Protein AF-A0A812MZS1-F1 (afdb_monomer_lite)

Sequence (280 aa):
VPPCTEVPEVSVDVILVFSKTFEASPHAQTAANAIVTQFENGTFTWAQCFRSLTVQEANLTAVEDVYDSRGYSIRKAWVTGPNKVFRSVLRAAVDKSFGEYSHFFYMELDSVPIRADWLQQYVAEALYYPTAAMRGSRYRGDTWDGFLKDLPTELLVHINGNAIYNVEHPWTVQLLTYLEDPSFEVDSVAFDIRIANLSFEEFGSALDSPYKADSLLIGNYAQMPLWVEGFDSAEYIRHGAKGNIFENIDDSQVTLGVTWSEIGPVSVSVCEGFLPGRRQ

Structure (mmCIF, N/CA/C/O backbone):
data_AF-A0A812MZS1-F1
#
_entry.id   AF-A0A812MZS1-F1
#
loop_
_atom_site.group_PDB
_atom_site.id
_atom_site.type_symbol
_atom_site.label_atom_id
_atom_site.label_alt_id
_atom_site.label_comp_id
_atom_site.label_asym_id
_atom_site.label_entity_id
_atom_site.label_seq_id
_atom_site.pdbx_PDB_ins_code
_atom_site.Cartn_x
_atom_site.Cartn_y
_atom_site.Cartn_z
_atom_site.occupancy
_atom_site.B_iso_or_equiv
_atom_site.auth_seq_id
_atom_site.auth_comp_id
_atom_site.auth_asym_id
_atom_site.auth_atom_id
_atom_site.pdbx_PDB_model_num
ATOM 1 N N . VAL A 1 1 ? -19.033 -6.073 2.468 1.00 84.94 1 VAL A N 1
ATOM 2 C CA . VAL A 1 1 ? -18.457 -7.390 2.837 1.00 84.94 1 VAL A CA 1
ATOM 3 C C . VAL A 1 1 ? -17.614 -7.194 4.093 1.00 84.94 1 VAL A C 1
ATOM 5 O O . VAL A 1 1 ? -16.795 -6.281 4.068 1.00 84.94 1 VAL A O 1
ATOM 8 N N . PRO A 1 2 ? -17.854 -7.922 5.200 1.00 89.00 2 PRO A N 1
ATOM 9 C CA . PRO A 1 2 ? -17.201 -7.625 6.478 1.00 89.00 2 PRO A CA 1
ATOM 10 C C . PRO A 1 2 ? -15.712 -8.026 6.476 1.00 89.00 2 PRO A C 1
ATOM 12 O O . PRO A 1 2 ? -15.392 -9.083 5.932 1.00 89.00 2 PRO A O 1
ATOM 15 N N . PRO A 1 3 ? -14.805 -7.243 7.098 1.00 91.44 3 PRO A N 1
ATOM 16 C CA . PRO A 1 3 ? -13.398 -7.628 7.256 1.00 91.44 3 PRO A CA 1
ATOM 17 C C . PRO A 1 3 ? -13.178 -8.908 8.032 1.00 91.44 3 PRO A C 1
ATOM 19 O O . PRO A 1 3 ? -12.259 -9.656 7.720 1.00 91.44 3 PRO A O 1
ATOM 22 N N . CYS A 1 4 ? -14.038 -9.144 9.014 1.00 91.50 4 CYS A N 1
ATOM 23 C CA . CYS A 1 4 ? -13.980 -10.280 9.901 1.00 91.50 4 CYS A CA 1
ATOM 24 C C . CYS A 1 4 ? -15.399 -10.674 10.335 1.00 91.50 4 CYS A C 1
ATOM 26 O O . CYS A 1 4 ? -16.261 -9.810 10.527 1.00 91.50 4 CYS A O 1
ATOM 28 N N . THR A 1 5 ? -15.648 -11.968 10.509 1.00 92.75 5 THR A N 1
ATOM 29 C CA . THR A 1 5 ? -16.794 -12.495 11.260 1.00 92.75 5 THR A CA 1
ATOM 30 C C . THR A 1 5 ? -16.435 -12.742 12.721 1.00 92.75 5 THR A C 1
ATOM 32 O O . THR A 1 5 ? -17.305 -12.674 13.585 1.00 92.75 5 THR A O 1
ATOM 35 N N . GLU A 1 6 ? -15.154 -12.988 12.995 1.00 88.56 6 GLU A N 1
ATOM 36 C CA . GLU A 1 6 ? -14.570 -13.118 14.331 1.00 88.56 6 GLU A CA 1
ATOM 37 C C . GLU A 1 6 ? -13.370 -12.176 14.446 1.00 88.56 6 GLU A C 1
ATOM 39 O O . GLU A 1 6 ? -12.614 -12.026 13.491 1.00 88.56 6 GLU A O 1
ATOM 44 N N . VAL A 1 7 ? -13.183 -11.517 15.591 1.00 85.50 7 VAL A N 1
ATOM 45 C CA . VAL A 1 7 ? -12.034 -10.618 15.782 1.00 85.50 7 VAL A CA 1
ATOM 46 C C . VAL A 1 7 ? -10.740 -11.442 15.684 1.00 85.50 7 VAL A C 1
ATOM 48 O O . VAL A 1 7 ? -10.644 -12.461 16.372 1.00 85.50 7 VAL A O 1
ATOM 51 N N . PRO A 1 8 ? -9.759 -11.054 14.843 1.00 80.38 8 PRO A N 1
ATOM 52 C CA . PRO A 1 8 ? -8.504 -11.793 14.742 1.00 80.38 8 PRO A CA 1
ATOM 53 C C . PRO A 1 8 ? -7.775 -11.856 16.092 1.00 80.38 8 PRO A C 1
ATOM 55 O O . PRO A 1 8 ? -7.815 -10.905 16.870 1.00 80.38 8 PRO A O 1
ATOM 58 N N . GLU A 1 9 ? -7.060 -12.955 16.358 1.00 83.44 9 GLU A N 1
ATOM 59 C CA . GLU A 1 9 ? -6.224 -13.078 17.569 1.00 83.44 9 GLU A CA 1
ATOM 60 C C . GLU A 1 9 ? -5.095 -12.038 17.603 1.00 83.44 9 GLU A C 1
ATOM 62 O O . GLU A 1 9 ? -4.629 -11.637 18.670 1.00 83.44 9 GLU A O 1
ATOM 67 N N . VAL A 1 10 ? -4.662 -11.596 16.421 1.00 86.69 10 VAL A N 1
ATOM 68 C CA . VAL A 1 10 ? -3.671 -10.538 16.252 1.00 86.69 10 VAL A CA 1
ATOM 69 C C . VAL A 1 10 ? -4.372 -9.191 16.164 1.00 86.69 10 VAL A C 1
ATOM 71 O O . VAL A 1 10 ? -5.313 -9.015 15.395 1.00 86.69 10 VAL A O 1
ATOM 74 N N . SER A 1 11 ? -3.879 -8.219 16.929 1.00 88.75 11 SER A N 1
ATOM 75 C CA . SER A 1 11 ? -4.388 -6.855 16.870 1.00 88.75 11 SER A CA 1
ATOM 76 C C . SER A 1 11 ? -4.060 -6.217 15.525 1.00 88.75 11 SER A C 1
ATOM 78 O O . SER A 1 11 ? -2.893 -6.182 15.124 1.00 88.75 11 SER A O 1
ATOM 80 N N . VAL A 1 12 ? -5.086 -5.665 14.877 1.00 91.75 12 VAL A N 1
ATOM 81 C CA . VAL A 1 12 ? -4.951 -4.993 13.588 1.00 91.75 12 VAL A CA 1
ATOM 82 C C . VAL A 1 12 ? -5.488 -3.569 13.646 1.00 91.75 12 VAL A C 1
ATOM 84 O O . VAL A 1 12 ? -6.609 -3.352 14.097 1.00 91.75 12 VAL A O 1
ATOM 87 N N . ASP A 1 13 ? -4.698 -2.605 13.180 1.00 93.75 13 ASP A N 1
ATOM 88 C CA . ASP A 1 13 ? -5.096 -1.197 13.075 1.00 93.75 13 ASP A CA 1
ATOM 89 C C . ASP A 1 13 ? -5.344 -0.785 11.625 1.00 93.75 13 ASP A C 1
ATOM 91 O O . ASP A 1 13 ? -4.762 -1.352 10.696 1.00 93.75 13 ASP A O 1
ATOM 95 N N . VAL A 1 14 ? -6.171 0.246 11.444 1.00 91.56 14 VAL A N 1
ATOM 96 C CA . VAL A 1 14 ? -6.356 0.942 10.167 1.00 91.56 14 VAL A CA 1
ATOM 97 C C . VAL A 1 14 ? -5.701 2.311 10.243 1.00 91.56 14 VAL A C 1
ATOM 99 O O . VAL A 1 14 ? -5.962 3.092 11.155 1.00 91.56 14 VAL A O 1
ATOM 102 N N . ILE A 1 15 ? -4.889 2.637 9.247 1.00 92.25 15 ILE A N 1
ATOM 103 C CA . ILE A 1 15 ? -4.336 3.975 9.070 1.00 92.25 15 ILE A CA 1
ATOM 104 C C . ILE A 1 15 ? -4.803 4.505 7.725 1.00 92.25 15 ILE A C 1
ATOM 106 O O . ILE A 1 15 ? -4.505 3.927 6.681 1.00 92.25 15 ILE A O 1
ATOM 110 N N . LEU A 1 16 ? -5.540 5.608 7.751 1.00 91.19 16 LEU A N 1
ATOM 111 C CA . LEU A 1 16 ? -5.900 6.348 6.551 1.00 91.19 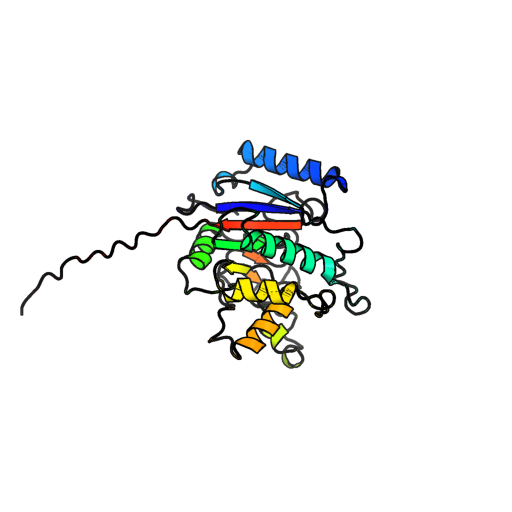16 LEU A CA 1
ATOM 112 C C . LEU A 1 16 ? -4.807 7.367 6.263 1.00 91.19 16 LEU A C 1
ATOM 114 O O . LEU A 1 16 ? -4.390 8.095 7.159 1.00 91.19 16 LEU A O 1
ATOM 118 N N . VAL A 1 17 ? -4.348 7.439 5.020 1.00 91.44 17 VAL A N 1
ATOM 119 C CA . VAL A 1 17 ? -3.297 8.387 4.633 1.00 91.44 17 VAL A CA 1
ATOM 120 C C . VAL A 1 17 ? -3.881 9.410 3.677 1.00 91.44 17 VAL A C 1
ATOM 122 O O . VAL A 1 17 ? -4.539 9.047 2.702 1.00 91.44 17 VAL A O 1
ATOM 125 N N . PHE A 1 18 ? -3.646 10.688 3.957 1.00 91.56 18 PHE A N 1
ATOM 126 C CA . PHE A 1 18 ? -3.967 11.802 3.074 1.00 91.56 18 PHE A CA 1
ATOM 127 C C . PHE A 1 18 ? -2.685 12.334 2.429 1.00 91.56 18 PHE A C 1
ATOM 129 O O . PHE A 1 18 ? -1.685 12.541 3.115 1.00 91.56 18 PHE A O 1
ATOM 136 N N . SER A 1 19 ? -2.685 12.541 1.109 1.00 90.62 19 SER A N 1
ATOM 137 C CA . SER A 1 19 ? -1.477 12.935 0.372 1.00 90.62 19 SER A CA 1
ATOM 138 C C . SER A 1 19 ? -0.914 14.288 0.821 1.00 90.62 19 SER A C 1
ATOM 140 O O . SER A 1 19 ? 0.301 14.455 0.886 1.00 90.62 19 SER A O 1
ATOM 142 N N . LYS A 1 20 ? -1.776 15.249 1.168 1.00 90.62 20 LYS A N 1
ATOM 143 C CA . LYS A 1 20 ? -1.398 16.616 1.573 1.00 90.62 20 LYS A CA 1
ATOM 144 C C . LYS A 1 20 ? -1.510 16.800 3.087 1.00 90.62 20 LYS A C 1
ATOM 146 O O . LYS A 1 20 ? -1.728 15.848 3.828 1.00 90.62 20 LYS A O 1
ATOM 151 N N . THR A 1 21 ? -1.391 18.045 3.540 1.00 91.06 21 THR A N 1
ATOM 152 C CA . THR A 1 21 ? -1.769 18.438 4.900 1.00 91.06 21 THR A CA 1
ATOM 153 C C . THR A 1 21 ? -3.248 18.810 4.977 1.00 91.06 21 THR A C 1
ATOM 155 O O . THR A 1 21 ? -3.824 19.382 4.046 1.00 91.06 21 THR A O 1
ATOM 158 N N . PHE A 1 22 ? -3.869 18.543 6.117 1.00 88.75 22 PHE A N 1
ATOM 159 C CA . PHE A 1 22 ? -5.212 18.978 6.470 1.00 88.75 22 PHE A CA 1
ATOM 160 C C . PHE A 1 22 ? -5.308 20.495 6.597 1.00 88.75 22 PHE A C 1
ATOM 162 O O . PHE A 1 22 ? -6.353 21.058 6.276 1.00 88.75 22 PHE A O 1
ATOM 169 N N . GLU A 1 23 ? -4.213 21.174 6.956 1.00 89.75 23 GLU A N 1
ATOM 170 C CA . GLU A 1 23 ? -4.136 22.639 6.889 1.00 89.75 23 GLU A CA 1
ATOM 171 C C . GLU A 1 23 ? -4.417 23.146 5.464 1.00 89.75 23 GLU A C 1
ATOM 173 O O . GLU A 1 23 ? -5.165 24.106 5.275 1.00 89.75 23 GLU A O 1
ATOM 178 N N . ALA A 1 24 ? -3.887 22.458 4.446 1.00 84.81 24 ALA A N 1
ATOM 179 C CA . ALA A 1 24 ? -4.125 22.790 3.045 1.00 84.81 24 ALA A CA 1
ATOM 180 C C . ALA A 1 24 ? -5.503 22.332 2.523 1.00 84.81 24 ALA A C 1
ATOM 182 O O . ALA A 1 24 ? -5.894 22.725 1.421 1.00 84.81 24 ALA A O 1
ATOM 183 N N . SER A 1 25 ? -6.247 21.513 3.278 1.00 86.62 25 SER A N 1
ATOM 184 C CA . SER A 1 25 ? -7.567 21.009 2.886 1.00 86.62 25 SER A CA 1
ATOM 185 C C . SER A 1 25 ? -8.508 20.823 4.089 1.00 86.62 25 SER A C 1
ATOM 187 O O . SER A 1 25 ? -8.700 19.702 4.574 1.00 86.62 25 SER A O 1
ATOM 189 N N . PRO A 1 26 ? -9.196 21.896 4.532 1.00 89.31 26 PRO A N 1
ATOM 190 C CA . PRO A 1 26 ? -10.189 21.808 5.607 1.00 89.31 26 PRO A CA 1
ATOM 191 C C . PRO A 1 26 ? -11.338 20.831 5.304 1.00 89.31 26 PRO A C 1
ATOM 193 O O . PRO A 1 26 ? -11.938 20.255 6.214 1.00 89.31 26 PRO A O 1
ATOM 196 N N . HIS A 1 27 ? -11.650 20.628 4.017 1.00 88.12 27 HIS A N 1
ATOM 197 C CA . HIS A 1 27 ? -12.650 19.652 3.586 1.00 88.12 27 HIS A CA 1
ATOM 198 C C . HIS A 1 27 ? -12.206 18.216 3.892 1.00 88.12 27 HIS A C 1
ATOM 200 O O . HIS A 1 27 ? -12.960 17.477 4.525 1.00 88.12 27 HIS A O 1
ATOM 206 N N . ALA A 1 28 ? -10.972 17.850 3.522 1.00 85.38 28 ALA A N 1
ATOM 207 C CA . ALA A 1 28 ? -10.407 16.537 3.834 1.00 85.38 28 ALA A CA 1
ATOM 208 C C . ALA A 1 28 ? -10.291 16.329 5.350 1.00 85.38 28 ALA A C 1
ATOM 210 O O . ALA A 1 28 ? -10.642 15.266 5.851 1.00 85.38 28 ALA A O 1
ATOM 211 N N . GLN A 1 29 ? -9.914 17.372 6.100 1.00 89.50 29 GLN A N 1
ATOM 212 C CA . GLN A 1 29 ? -9.859 17.310 7.563 1.00 89.50 29 GLN A CA 1
ATOM 213 C C . GLN A 1 29 ? -11.224 16.995 8.182 1.00 89.50 29 GLN A C 1
ATOM 215 O O . GLN A 1 29 ? -11.341 16.168 9.083 1.00 89.50 29 GLN A O 1
ATOM 220 N N . THR A 1 30 ? -12.274 17.651 7.685 1.00 91.25 30 THR A N 1
ATOM 221 C CA . THR A 1 30 ? -13.645 17.425 8.155 1.00 91.25 30 THR A CA 1
ATOM 222 C C . THR A 1 30 ? -14.091 15.993 7.864 1.00 91.25 30 THR A C 1
ATOM 224 O O . THR A 1 30 ? -14.670 15.349 8.738 1.00 91.25 30 THR A O 1
ATOM 227 N N . ALA A 1 31 ? -13.794 15.480 6.666 1.00 87.75 31 ALA A N 1
ATOM 228 C CA . ALA A 1 31 ? -14.113 14.106 6.285 1.00 87.75 31 ALA A CA 1
ATOM 229 C C . ALA A 1 31 ? -13.360 13.085 7.157 1.00 87.75 31 ALA A C 1
ATOM 231 O O . ALA A 1 31 ? -13.989 12.210 7.750 1.00 87.75 31 ALA A O 1
ATOM 232 N N . ALA A 1 32 ? -12.043 13.251 7.319 1.00 88.62 32 ALA A N 1
ATOM 233 C CA . ALA A 1 32 ? -11.202 12.423 8.182 1.00 88.62 32 ALA A CA 1
ATOM 234 C C . ALA A 1 32 ? -11.735 12.361 9.623 1.00 88.62 32 ALA A C 1
ATOM 236 O O . ALA A 1 32 ? -11.959 11.275 10.160 1.00 88.62 32 ALA A O 1
ATOM 237 N N . ASN A 1 33 ? -12.037 13.517 10.222 1.00 91.69 33 ASN A N 1
ATOM 238 C CA . ASN A 1 33 ? -12.591 13.591 11.575 1.00 91.69 33 ASN A CA 1
ATOM 239 C C . ASN A 1 33 ? -13.946 12.880 11.690 1.00 91.69 33 ASN A C 1
ATOM 241 O O . ASN A 1 33 ? -14.219 12.223 12.697 1.00 91.69 33 ASN A O 1
ATOM 245 N N . ALA A 1 34 ? -14.798 12.989 10.667 1.00 90.75 34 ALA A N 1
ATOM 246 C CA . ALA A 1 34 ? -16.087 12.309 10.646 1.00 90.75 34 ALA A CA 1
ATOM 247 C C . ALA A 1 34 ? -15.932 10.782 10.590 1.00 90.75 34 ALA A C 1
ATOM 249 O O . ALA A 1 34 ? -16.726 10.075 11.210 1.00 90.75 34 ALA A O 1
ATOM 250 N N . ILE A 1 35 ? -14.927 10.267 9.879 1.00 88.69 35 ILE A N 1
ATOM 251 C CA . ILE A 1 35 ? -14.644 8.826 9.798 1.00 88.69 35 ILE A CA 1
ATOM 252 C C . ILE A 1 35 ? -14.134 8.307 11.140 1.00 88.69 35 ILE A C 1
ATOM 254 O O . ILE A 1 35 ? -14.673 7.326 11.647 1.00 88.69 35 ILE A O 1
ATOM 258 N N . VAL A 1 36 ? -13.164 8.999 11.746 1.00 91.75 36 VAL A N 1
ATOM 259 C CA . VAL A 1 36 ? -12.638 8.656 13.080 1.00 91.75 36 VAL A CA 1
ATOM 260 C C . VAL A 1 36 ? -13.767 8.645 14.111 1.00 91.75 36 VAL A C 1
ATOM 262 O O . VAL A 1 36 ? -13.962 7.653 14.804 1.00 91.75 36 VAL A O 1
ATOM 265 N N . THR A 1 37 ? -14.598 9.691 14.130 1.00 93.00 37 THR A N 1
ATOM 266 C CA . THR A 1 37 ? -15.744 9.787 15.051 1.00 93.00 37 THR A CA 1
ATOM 267 C C . THR A 1 37 ? -16.740 8.640 14.847 1.00 93.00 37 THR A C 1
ATOM 269 O O . THR A 1 37 ? -17.278 8.092 15.806 1.00 93.00 37 THR A O 1
ATOM 272 N N . GLN A 1 38 ? -17.025 8.261 13.598 1.00 90.19 38 GLN A N 1
ATOM 273 C CA . GLN A 1 38 ? -17.930 7.145 13.302 1.00 90.19 38 GLN A CA 1
ATOM 274 C C . GLN A 1 38 ? -17.333 5.787 13.686 1.00 90.19 38 GLN A C 1
ATOM 276 O O . GLN A 1 38 ? -18.076 4.911 14.131 1.00 90.19 38 GLN A O 1
ATOM 281 N N . PHE A 1 39 ? -16.017 5.619 13.546 1.00 91.38 39 PHE A N 1
ATOM 282 C CA . PHE A 1 39 ? -15.298 4.437 14.009 1.00 91.38 39 PHE A CA 1
ATOM 283 C C . PHE A 1 39 ? -15.373 4.309 15.536 1.00 91.38 39 PHE A C 1
ATOM 285 O O . PHE A 1 39 ? -15.822 3.282 16.038 1.00 91.38 39 PHE A O 1
ATOM 292 N N . GLU A 1 40 ? -15.035 5.373 16.270 1.00 92.56 40 GLU A N 1
ATOM 293 C CA . GLU A 1 40 ? -15.055 5.405 17.741 1.00 92.56 40 GLU A CA 1
ATOM 294 C C . GLU A 1 40 ? -16.458 5.178 18.321 1.00 92.56 40 GLU A C 1
ATOM 296 O O . GLU A 1 40 ? -16.617 4.510 19.342 1.00 92.56 40 GLU A O 1
ATOM 301 N N . ASN A 1 41 ? -17.492 5.688 17.647 1.00 92.12 41 ASN A N 1
ATOM 302 C CA . ASN A 1 41 ? -18.883 5.485 18.051 1.00 92.12 41 ASN A CA 1
ATOM 303 C C . ASN A 1 41 ? -19.430 4.088 17.703 1.00 92.12 41 ASN A C 1
ATOM 305 O O . ASN A 1 41 ? -20.574 3.786 18.048 1.00 92.12 41 ASN A O 1
ATOM 309 N N . GLY A 1 42 ? -18.664 3.248 16.997 1.00 87.12 42 GLY A N 1
ATOM 310 C CA . GLY A 1 42 ? -19.122 1.935 16.536 1.00 87.12 42 GLY A CA 1
ATOM 311 C C . GLY A 1 42 ? -20.230 2.010 15.481 1.00 87.12 42 GLY A C 1
ATOM 312 O O . GLY A 1 42 ? -20.999 1.063 15.325 1.00 87.12 42 GLY A O 1
ATOM 313 N N . THR A 1 43 ? -20.337 3.132 14.759 1.00 87.44 43 THR A N 1
ATOM 314 C CA . THR A 1 43 ? -21.332 3.318 13.690 1.00 87.44 43 THR A CA 1
ATOM 315 C C . THR A 1 43 ? -21.087 2.342 12.543 1.00 87.44 43 THR A C 1
ATOM 317 O O . THR A 1 43 ? -22.028 1.826 11.938 1.00 87.44 43 THR A O 1
ATOM 320 N N . PHE A 1 44 ? -19.815 2.067 12.247 1.00 84.06 44 PHE A N 1
ATOM 321 C CA . PHE A 1 44 ? -19.433 1.079 11.253 1.00 84.06 44 PHE A CA 1
ATOM 322 C C . PHE A 1 44 ? -19.463 -0.325 11.850 1.00 84.06 44 PHE A C 1
ATOM 324 O O . PHE A 1 44 ? -18.721 -0.633 12.779 1.00 84.06 44 PHE A O 1
ATOM 331 N N . THR A 1 45 ? -20.246 -1.221 11.252 1.00 82.56 45 THR A N 1
ATOM 332 C CA . THR A 1 45 ? -20.300 -2.634 11.669 1.00 82.56 45 THR A CA 1
ATOM 333 C C . THR A 1 45 ? -18.953 -3.345 11.537 1.00 82.56 45 THR A C 1
ATOM 335 O O . THR A 1 45 ? -18.703 -4.324 12.232 1.00 82.56 45 THR A O 1
ATOM 338 N N . TRP A 1 46 ? -18.068 -2.845 10.672 1.00 86.00 46 TRP A N 1
ATOM 339 C CA . TRP A 1 46 ? -16.714 -3.356 10.499 1.00 86.00 46 TRP A CA 1
ATOM 340 C C . TRP A 1 46 ? -15.711 -2.823 11.531 1.00 86.00 46 TRP A C 1
ATOM 342 O O . TRP A 1 46 ? -14.633 -3.400 11.649 1.00 86.00 46 TRP A O 1
ATOM 352 N N . ALA A 1 47 ? -16.034 -1.762 12.286 1.00 89.12 47 ALA A N 1
ATOM 353 C CA . ALA A 1 47 ? -15.091 -1.127 13.215 1.00 89.12 47 ALA A CA 1
ATOM 354 C C . ALA A 1 47 ? -14.578 -2.105 14.280 1.00 89.12 47 ALA A C 1
ATOM 356 O O . ALA A 1 47 ? -13.406 -2.070 14.631 1.00 89.12 47 ALA A O 1
ATOM 357 N N . GLN A 1 48 ? -15.426 -3.044 14.714 1.00 89.56 48 GLN A N 1
ATOM 358 C CA . GLN A 1 48 ? -15.072 -4.078 15.693 1.00 89.56 48 GLN A CA 1
ATOM 359 C C . GLN A 1 48 ? -13.929 -5.009 15.250 1.00 89.56 48 GLN A C 1
ATOM 361 O O . GLN A 1 48 ? -13.352 -5.695 16.087 1.00 89.56 48 GLN A O 1
ATOM 366 N N . CYS A 1 49 ? -13.623 -5.070 13.949 1.00 91.06 49 CYS A N 1
ATOM 367 C CA . CYS A 1 49 ? -12.543 -5.901 13.418 1.00 91.06 49 CYS A CA 1
ATOM 368 C C . CYS A 1 49 ? -11.155 -5.292 13.628 1.00 91.06 49 CYS A C 1
ATOM 370 O O . CYS A 1 49 ? -10.159 -5.984 13.434 1.00 91.06 49 CYS A O 1
ATOM 372 N N . PHE A 1 50 ? -11.087 -4.014 13.997 1.00 93.12 50 PHE A N 1
ATOM 373 C CA . PHE A 1 50 ? -9.845 -3.273 14.139 1.00 93.12 50 PHE A CA 1
ATOM 374 C C . PHE A 1 50 ? -9.714 -2.735 15.559 1.00 93.12 50 PHE A C 1
ATOM 376 O O . PHE A 1 50 ? -10.697 -2.341 16.184 1.00 93.12 50 PHE A O 1
ATOM 383 N N . ARG A 1 51 ? -8.485 -2.690 16.073 1.00 93.19 51 ARG A N 1
ATOM 384 C CA . ARG A 1 51 ? -8.188 -2.103 17.382 1.00 93.19 51 ARG A CA 1
ATOM 385 C C . ARG A 1 51 ? -8.347 -0.587 17.347 1.00 93.19 51 ARG A C 1
ATOM 387 O O . ARG A 1 51 ? -8.915 -0.013 18.273 1.00 93.19 51 ARG A O 1
ATOM 394 N N . SER A 1 52 ? -7.828 0.059 16.308 1.00 92.88 52 SER A N 1
ATOM 395 C CA . SER A 1 52 ? -7.900 1.509 16.153 1.00 92.88 52 SER A CA 1
ATOM 396 C C . SER A 1 52 ? -7.974 1.932 14.689 1.00 92.88 52 SER A C 1
ATOM 398 O O . SER A 1 52 ? -7.595 1.184 13.784 1.00 92.88 52 SER A O 1
ATOM 400 N N . LEU A 1 53 ? -8.464 3.154 14.477 1.00 92.62 53 LEU A N 1
ATOM 401 C CA . LEU A 1 53 ? -8.397 3.861 13.208 1.00 92.62 53 LEU A CA 1
ATOM 402 C C . LEU A 1 53 ? -7.715 5.204 13.442 1.00 92.62 53 LEU A C 1
ATOM 404 O O . LEU A 1 53 ? -8.187 6.010 14.242 1.00 92.62 53 LEU A O 1
ATOM 408 N N . THR A 1 54 ? -6.621 5.452 12.730 1.00 91.50 54 THR A N 1
ATOM 409 C CA . THR A 1 54 ? -5.919 6.739 12.762 1.00 91.50 54 THR A CA 1
ATOM 410 C C . THR A 1 54 ? -5.809 7.333 11.368 1.00 91.50 54 THR A C 1
ATOM 412 O O . THR A 1 54 ? -6.047 6.661 10.362 1.00 91.50 54 THR A O 1
ATOM 415 N N . VAL A 1 55 ? -5.478 8.621 11.310 1.00 91.56 55 VAL A N 1
ATOM 416 C CA . VAL A 1 55 ? -5.302 9.345 10.055 1.00 91.56 55 VAL A CA 1
ATOM 417 C C . VAL A 1 55 ? -3.946 10.033 10.064 1.00 91.56 55 VAL A C 1
ATOM 419 O O . VAL A 1 55 ? -3.574 10.651 11.059 1.00 91.56 55 VAL A O 1
ATOM 422 N N . GLN A 1 56 ? -3.216 9.905 8.962 1.00 91.81 56 GLN A N 1
ATOM 423 C CA . GLN A 1 56 ? -1.862 10.417 8.782 1.00 91.81 56 GLN A CA 1
ATOM 424 C C . GLN A 1 56 ? -1.774 11.265 7.512 1.00 91.81 56 GLN A C 1
ATOM 426 O O . GLN A 1 56 ? -2.519 11.063 6.552 1.00 91.81 56 GLN A O 1
ATOM 431 N N . GLU A 1 57 ? -0.836 12.204 7.496 1.00 91.75 57 GLU A N 1
ATOM 432 C CA . GLU A 1 57 ? -0.559 13.081 6.358 1.00 91.75 57 GLU A CA 1
ATOM 433 C C . GLU A 1 57 ? 0.778 12.691 5.722 1.00 91.75 57 GLU A C 1
ATOM 435 O O . GLU A 1 57 ? 1.779 12.540 6.419 1.00 91.75 57 GLU A O 1
ATOM 440 N N . ALA A 1 58 ? 0.824 12.577 4.396 1.00 90.75 58 ALA A N 1
ATOM 441 C CA . ALA A 1 58 ? 2.078 12.407 3.661 1.00 90.75 58 ALA A CA 1
ATOM 442 C C . ALA A 1 58 ? 2.768 13.754 3.354 1.00 90.75 58 ALA A C 1
ATOM 444 O O . ALA A 1 58 ? 3.925 13.769 2.938 1.00 90.75 58 ALA A O 1
ATOM 445 N N . ASN A 1 59 ? 2.082 14.882 3.597 1.00 92.62 59 ASN A N 1
ATOM 446 C CA . ASN A 1 59 ? 2.626 16.242 3.497 1.00 92.62 59 ASN A CA 1
ATOM 447 C C . ASN A 1 59 ? 3.246 16.574 2.119 1.00 92.62 59 ASN A C 1
ATOM 449 O O . ASN A 1 59 ? 4.280 17.235 2.023 1.00 92.62 59 ASN A O 1
ATOM 453 N N . LEU A 1 60 ? 2.620 16.118 1.031 1.00 90.62 60 LEU A N 1
ATOM 454 C CA . LEU A 1 60 ? 3.017 16.498 -0.324 1.00 90.62 60 LEU A CA 1
ATOM 455 C C . LEU A 1 60 ? 2.540 17.918 -0.639 1.00 90.62 60 LEU A C 1
ATOM 457 O O . LEU A 1 60 ? 1.395 18.303 -0.382 1.00 90.62 60 LEU A O 1
ATOM 461 N N . THR A 1 61 ? 3.405 18.691 -1.288 1.00 90.06 61 THR A N 1
ATOM 462 C CA . THR A 1 61 ? 3.023 19.963 -1.907 1.00 90.06 61 THR A CA 1
ATOM 463 C C . THR A 1 61 ? 2.186 19.735 -3.172 1.00 90.06 61 THR A C 1
ATOM 465 O O . THR A 1 61 ? 2.181 18.658 -3.764 1.00 90.06 61 THR A O 1
ATOM 468 N N . ALA A 1 62 ? 1.511 20.777 -3.668 1.00 86.50 62 ALA A N 1
ATOM 469 C CA . ALA A 1 62 ? 0.698 20.677 -4.886 1.00 86.50 62 ALA A CA 1
ATOM 470 C C . ALA A 1 62 ? 1.491 20.291 -6.152 1.00 86.50 62 ALA A C 1
ATOM 472 O O . ALA A 1 62 ? 0.904 19.787 -7.103 1.00 86.50 62 ALA A O 1
ATOM 473 N N . VAL A 1 63 ? 2.805 20.545 -6.183 1.00 86.12 63 VAL A N 1
ATOM 474 C CA . VAL A 1 63 ? 3.676 20.148 -7.305 1.00 86.12 63 VAL A CA 1
ATOM 475 C C . VAL A 1 63 ? 4.156 18.702 -7.190 1.00 86.12 63 VAL A C 1
ATOM 477 O O . VAL A 1 63 ? 4.596 18.124 -8.176 1.00 86.12 63 VAL A O 1
ATOM 480 N N . GLU A 1 64 ? 4.082 18.130 -5.991 1.00 88.31 64 GLU A N 1
ATOM 481 C CA . GLU A 1 64 ? 4.458 16.749 -5.703 1.00 88.31 64 GLU A CA 1
ATOM 482 C C . GLU A 1 64 ? 3.263 15.809 -5.806 1.00 88.31 64 GLU A C 1
ATOM 484 O O . GLU A 1 64 ? 3.414 14.680 -6.258 1.00 88.31 64 GLU A O 1
ATOM 489 N N . ASP A 1 65 ? 2.076 16.277 -5.423 1.00 88.44 65 ASP A N 1
ATOM 490 C CA . ASP A 1 65 ? 0.831 15.517 -5.495 1.00 88.44 65 ASP A CA 1
ATOM 491 C C . ASP A 1 65 ? 0.261 15.495 -6.923 1.00 88.44 65 ASP A C 1
ATOM 493 O O . ASP A 1 65 ? -0.782 16.076 -7.229 1.00 88.44 65 ASP A O 1
ATOM 497 N N . VAL A 1 66 ? 1.015 14.869 -7.829 1.00 86.50 66 VAL A N 1
ATOM 498 C CA . VAL A 1 66 ? 0.684 14.733 -9.249 1.00 86.50 66 VAL A CA 1
ATOM 499 C C . VAL A 1 66 ? 0.430 13.268 -9.578 1.00 86.50 66 VAL A C 1
ATOM 501 O O . VAL A 1 66 ? 1.316 12.425 -9.437 1.00 86.50 66 VAL A O 1
ATOM 504 N N . TYR A 1 67 ? -0.769 12.993 -10.090 1.00 84.00 67 TYR A N 1
ATOM 505 C CA . TYR A 1 67 ? -1.111 11.736 -10.743 1.00 84.00 67 TYR A CA 1
ATOM 506 C C . TYR A 1 67 ? -1.855 12.014 -12.055 1.00 84.00 67 TYR A C 1
ATOM 508 O O . TYR A 1 67 ? -2.899 12.666 -12.058 1.00 84.00 67 TYR A O 1
ATOM 516 N N . ASP A 1 68 ? -1.311 11.551 -13.182 1.00 82.31 68 ASP A N 1
ATOM 517 C CA . ASP A 1 68 ? -1.902 11.734 -14.516 1.00 82.31 68 ASP A CA 1
ATOM 518 C C . ASP A 1 68 ? -1.928 10.415 -15.298 1.00 82.31 68 ASP A C 1
ATOM 520 O O . ASP A 1 68 ? -1.151 10.190 -16.227 1.00 82.31 68 ASP A O 1
ATOM 524 N N . SER A 1 69 ? -2.870 9.541 -14.939 1.00 72.94 69 SER A N 1
ATOM 525 C CA . SER A 1 69 ? -3.050 8.218 -15.556 1.00 72.94 69 SER A CA 1
ATOM 526 C C . SER A 1 69 ? -3.343 8.240 -17.063 1.00 72.94 69 SER A C 1
ATOM 528 O O . SER A 1 69 ? -3.229 7.212 -17.725 1.00 72.94 69 SER A O 1
ATOM 530 N N . ARG A 1 70 ? -3.709 9.396 -17.639 1.00 70.88 70 ARG A N 1
ATOM 531 C CA . ARG A 1 70 ? -4.020 9.550 -19.074 1.00 70.88 70 ARG A CA 1
ATOM 532 C C . ARG A 1 70 ? -2.930 10.273 -19.859 1.00 70.88 70 ARG A C 1
ATOM 534 O O . ARG A 1 70 ? -2.946 10.241 -21.086 1.00 70.88 70 ARG A O 1
ATOM 541 N N . GLY A 1 71 ? -2.008 10.936 -19.170 1.00 63.16 71 GLY A N 1
ATOM 542 C CA . GLY A 1 71 ? -0.957 11.754 -19.763 1.00 63.16 71 GLY A CA 1
ATOM 543 C C . GLY A 1 71 ? 0.434 11.135 -19.715 1.00 63.16 71 GLY A C 1
ATOM 544 O O . GLY A 1 71 ? 1.387 11.840 -20.043 1.00 63.16 71 GLY A O 1
ATOM 545 N N . TYR A 1 72 ? 0.577 9.856 -19.348 1.00 65.19 72 TYR A N 1
ATOM 546 C CA . TYR A 1 72 ? 1.878 9.180 -19.203 1.00 65.19 72 TYR A CA 1
ATOM 547 C C . TYR A 1 72 ? 2.764 9.262 -20.462 1.00 65.19 72 TYR A C 1
ATOM 549 O O . TYR A 1 72 ? 3.988 9.304 -20.366 1.00 65.19 72 TYR A O 1
ATOM 557 N N . SER A 1 73 ? 2.167 9.352 -21.658 1.00 65.62 73 SER A N 1
ATOM 558 C CA . SER A 1 73 ? 2.898 9.503 -22.924 1.00 65.62 73 SER A CA 1
ATOM 559 C C . SER A 1 73 ? 3.456 10.915 -23.164 1.00 65.62 73 SER A C 1
ATOM 561 O O . SER A 1 73 ? 4.217 11.118 -24.107 1.00 65.62 73 SER A O 1
ATOM 563 N N . ILE A 1 74 ? 3.056 11.903 -22.357 1.00 69.62 74 ILE A N 1
ATOM 564 C CA . ILE A 1 74 ? 3.395 13.327 -22.518 1.00 69.62 74 ILE A CA 1
ATOM 565 C C . ILE A 1 74 ? 4.137 13.853 -21.284 1.00 69.62 74 ILE A C 1
ATOM 567 O O . ILE A 1 74 ? 5.123 14.580 -21.411 1.00 69.62 74 ILE A O 1
ATOM 571 N N . ARG A 1 75 ? 3.679 13.493 -20.081 1.00 72.50 75 ARG A N 1
ATOM 572 C CA . ARG A 1 75 ? 4.280 13.897 -18.811 1.00 72.50 75 ARG A CA 1
ATOM 573 C C . ARG A 1 75 ? 5.048 12.732 -18.217 1.00 72.50 75 ARG A C 1
ATOM 575 O O . ARG A 1 75 ? 4.455 11.772 -17.746 1.00 72.50 75 ARG A O 1
ATOM 582 N N . LYS A 1 76 ? 6.377 12.861 -18.182 1.00 77.25 76 LYS A N 1
ATOM 583 C CA . LYS A 1 76 ? 7.227 11.888 -17.492 1.00 77.25 76 LYS A CA 1
ATOM 584 C C . LYS A 1 76 ? 6.868 11.789 -16.012 1.00 77.25 76 LYS A C 1
ATOM 586 O O . LYS A 1 76 ? 6.827 10.685 -15.524 1.00 77.25 76 LYS A O 1
ATOM 591 N N . ALA A 1 77 ? 6.531 12.893 -15.343 1.00 81.69 77 ALA A N 1
ATOM 592 C CA . ALA A 1 77 ? 6.217 12.930 -13.911 1.00 81.69 77 ALA A CA 1
ATOM 593 C C . ALA A 1 77 ? 4.766 12.549 -13.551 1.00 81.69 77 ALA A C 1
ATOM 595 O O . ALA A 1 77 ? 4.124 13.196 -12.727 1.00 81.69 77 ALA A O 1
ATOM 596 N N . TRP A 1 78 ? 4.192 11.559 -14.235 1.00 84.69 78 TRP A N 1
ATOM 597 C CA . TRP A 1 78 ? 2.768 11.231 -14.110 1.00 84.69 78 TRP A CA 1
ATOM 598 C C . TRP A 1 78 ? 2.419 10.425 -12.845 1.00 84.69 78 TRP A C 1
ATOM 600 O O . TRP A 1 78 ? 1.234 10.300 -12.547 1.00 84.69 78 TRP A O 1
ATOM 610 N N . VAL A 1 79 ? 3.412 9.903 -12.109 1.00 88.06 79 VAL A N 1
ATOM 611 C CA . VAL A 1 79 ? 3.246 9.074 -10.888 1.00 88.06 79 VAL A CA 1
ATOM 612 C C . VAL A 1 79 ? 3.936 9.640 -9.646 1.00 88.06 79 VAL A C 1
ATOM 614 O O . VAL A 1 79 ? 4.057 8.945 -8.636 1.00 88.06 79 VAL A O 1
ATOM 617 N N . THR A 1 80 ? 4.376 10.899 -9.673 1.00 89.31 80 THR A N 1
ATOM 618 C CA . THR A 1 80 ? 5.118 11.504 -8.553 1.00 89.31 80 THR A CA 1
ATOM 619 C C . THR A 1 80 ? 4.352 11.444 -7.231 1.00 89.31 80 THR A C 1
ATOM 621 O O . THR A 1 80 ? 4.945 11.099 -6.208 1.00 89.31 80 THR A O 1
ATOM 624 N N . GLY A 1 81 ? 3.047 11.731 -7.249 1.00 90.44 81 GLY A N 1
ATOM 625 C CA . GLY A 1 81 ? 2.193 11.729 -6.060 1.00 90.44 81 GLY A CA 1
ATOM 626 C C . GLY A 1 81 ? 2.129 10.352 -5.398 1.00 90.44 81 GLY A C 1
ATOM 627 O O . GLY A 1 81 ? 2.638 10.205 -4.285 1.00 90.44 81 GLY A O 1
ATOM 628 N N . PRO A 1 82 ? 1.603 9.319 -6.086 1.00 89.81 82 PRO A N 1
ATOM 629 C CA . PRO A 1 82 ? 1.553 7.954 -5.559 1.00 89.81 82 PRO A CA 1
ATOM 630 C C . PRO A 1 82 ? 2.912 7.440 -5.070 1.00 89.81 82 PRO A C 1
ATOM 632 O O . PRO A 1 82 ? 3.008 6.896 -3.972 1.00 89.81 82 PRO A O 1
ATOM 635 N N . ASN A 1 83 ? 3.992 7.695 -5.818 1.00 91.69 83 ASN A N 1
ATOM 636 C CA . ASN A 1 83 ? 5.340 7.288 -5.415 1.00 91.69 83 ASN A CA 1
ATOM 637 C C . ASN A 1 83 ? 5.810 7.986 -4.128 1.00 91.69 83 ASN A C 1
ATOM 639 O O . ASN A 1 83 ? 6.528 7.397 -3.317 1.00 91.69 83 ASN A O 1
ATOM 643 N N . LYS A 1 84 ? 5.454 9.258 -3.926 1.00 91.56 84 LYS A N 1
ATOM 644 C CA . LYS A 1 84 ? 5.783 9.999 -2.700 1.00 91.56 84 LYS A CA 1
ATOM 645 C C . LYS A 1 84 ? 4.939 9.556 -1.511 1.00 91.56 84 LYS A C 1
ATOM 647 O O . LYS A 1 84 ? 5.505 9.381 -0.435 1.00 91.56 84 LYS A O 1
ATOM 652 N N . VAL A 1 85 ? 3.646 9.300 -1.709 1.00 92.12 85 VAL A N 1
ATOM 653 C CA . VAL A 1 85 ? 2.771 8.746 -0.664 1.00 92.12 85 VAL A CA 1
ATOM 654 C C . VAL A 1 85 ? 3.279 7.378 -0.218 1.00 92.12 85 VAL A C 1
ATOM 656 O O . VAL A 1 85 ? 3.526 7.193 0.972 1.00 92.12 85 VAL A O 1
ATOM 659 N N . PHE A 1 86 ? 3.540 6.460 -1.154 1.00 93.88 86 PHE A N 1
ATOM 660 C CA . PHE A 1 86 ? 4.071 5.135 -0.832 1.00 93.88 86 PHE A CA 1
ATOM 661 C C . PHE A 1 86 ? 5.369 5.216 -0.024 1.00 93.88 86 PHE A C 1
ATOM 663 O O . PHE A 1 86 ? 5.489 4.576 1.017 1.00 93.88 86 PHE A O 1
ATOM 670 N N . ARG A 1 87 ? 6.328 6.049 -0.449 1.00 92.94 87 ARG A N 1
ATOM 671 C CA . ARG A 1 87 ? 7.584 6.237 0.294 1.00 92.94 87 ARG A CA 1
ATOM 672 C C . ARG A 1 87 ? 7.365 6.810 1.686 1.00 92.94 87 ARG A C 1
ATOM 674 O O . ARG A 1 87 ? 8.039 6.373 2.610 1.00 92.94 87 ARG A O 1
ATOM 681 N N . SER A 1 88 ? 6.442 7.759 1.847 1.00 92.94 88 SER A N 1
ATOM 682 C CA . SER A 1 88 ? 6.103 8.294 3.170 1.00 92.94 88 SER A CA 1
ATOM 683 C C . SER A 1 88 ? 5.556 7.199 4.080 1.00 92.94 88 SER A C 1
ATOM 685 O O . SER A 1 88 ? 5.970 7.113 5.232 1.00 92.94 88 SER A O 1
ATOM 687 N N . VAL A 1 89 ? 4.674 6.340 3.560 1.00 94.06 89 VAL A N 1
ATOM 688 C CA . VAL A 1 89 ? 4.109 5.216 4.316 1.00 94.06 89 VAL A CA 1
ATOM 689 C C . VAL A 1 89 ? 5.190 4.198 4.658 1.00 94.06 89 VAL A C 1
ATOM 691 O O . VAL A 1 89 ? 5.327 3.833 5.819 1.00 94.06 89 VAL A O 1
ATOM 694 N N . LEU A 1 90 ? 5.997 3.777 3.680 1.00 95.00 90 LEU A N 1
ATOM 695 C CA . LEU A 1 90 ? 7.061 2.798 3.891 1.00 95.00 90 LEU A CA 1
ATOM 696 C C . LEU A 1 90 ? 8.112 3.307 4.884 1.00 95.00 90 LEU A C 1
ATOM 698 O O . LEU A 1 90 ? 8.521 2.556 5.765 1.00 95.00 90 LEU A O 1
ATOM 702 N N . ARG A 1 91 ? 8.521 4.578 4.781 1.00 95.06 91 ARG A N 1
ATOM 703 C CA . ARG A 1 91 ? 9.419 5.208 5.756 1.00 95.06 91 ARG A CA 1
ATOM 704 C C . ARG A 1 91 ? 8.815 5.163 7.150 1.00 95.06 91 ARG A C 1
ATOM 706 O O . ARG A 1 91 ? 9.478 4.675 8.057 1.00 95.06 91 ARG A O 1
ATOM 713 N N . ALA A 1 92 ? 7.565 5.606 7.284 1.00 93.69 92 ALA A N 1
ATOM 714 C CA . ALA A 1 92 ? 6.877 5.656 8.567 1.00 93.69 92 ALA A CA 1
ATOM 715 C C . ALA A 1 92 ? 6.694 4.270 9.214 1.00 93.69 92 ALA A C 1
ATOM 717 O O . ALA A 1 92 ? 6.652 4.115 10.435 1.00 93.69 92 ALA A O 1
ATOM 718 N N . ALA A 1 93 ? 6.586 3.247 8.369 1.00 92.31 93 ALA A N 1
ATOM 719 C CA . ALA A 1 93 ? 6.520 1.855 8.768 1.00 92.31 93 ALA A CA 1
ATOM 720 C C . ALA A 1 93 ? 7.875 1.346 9.290 1.00 92.31 93 ALA A C 1
ATOM 722 O O . ALA A 1 93 ? 7.951 0.742 10.355 1.00 92.31 93 ALA A O 1
ATOM 723 N N . VAL A 1 94 ? 8.951 1.610 8.541 1.00 93.81 94 VAL A N 1
ATOM 724 C CA . VAL A 1 94 ? 10.314 1.154 8.859 1.00 93.81 94 VAL A CA 1
ATOM 725 C C . VAL A 1 94 ? 10.892 1.891 10.071 1.00 93.81 94 VAL A C 1
ATOM 727 O O . VAL A 1 94 ? 11.569 1.278 10.895 1.00 93.81 94 VAL A O 1
ATOM 730 N N . ASP A 1 95 ? 10.624 3.191 10.211 1.00 94.44 95 ASP A N 1
ATOM 731 C CA . ASP A 1 95 ? 11.081 4.004 11.346 1.00 94.44 95 ASP A CA 1
ATOM 732 C C . ASP A 1 95 ? 10.170 3.915 12.583 1.00 94.44 95 ASP A C 1
ATOM 734 O O . ASP A 1 95 ? 10.491 4.491 13.626 1.00 94.44 95 ASP A O 1
ATOM 738 N N . LYS A 1 96 ? 9.068 3.157 12.477 1.00 92.19 96 LYS A N 1
ATOM 739 C CA . LYS A 1 96 ? 8.053 2.946 13.516 1.00 92.19 96 LYS A CA 1
ATOM 740 C C . LYS A 1 96 ? 7.322 4.218 13.961 1.00 92.19 96 LYS A C 1
ATOM 742 O O . LYS A 1 96 ? 6.738 4.239 15.045 1.00 92.19 96 LYS A O 1
ATOM 747 N N . SER A 1 97 ? 7.311 5.280 13.157 1.00 90.44 97 SER A N 1
ATOM 748 C CA . SER A 1 97 ? 6.602 6.524 13.492 1.00 90.44 97 SER A CA 1
ATOM 749 C C . SER A 1 97 ? 5.081 6.372 13.509 1.00 90.44 97 SER A C 1
ATOM 751 O O . SER A 1 97 ? 4.407 7.125 14.212 1.00 90.44 97 SER A O 1
ATOM 753 N N . PHE A 1 98 ? 4.531 5.384 12.798 1.00 83.25 98 PHE A N 1
ATOM 754 C CA . PHE A 1 98 ? 3.105 5.043 12.868 1.00 83.25 98 PHE A CA 1
ATOM 755 C C . PHE A 1 98 ? 2.765 4.018 13.957 1.00 83.25 98 PHE A C 1
ATOM 757 O O . PHE A 1 98 ? 1.592 3.867 14.289 1.00 83.25 98 PHE A O 1
ATOM 764 N N . GLY A 1 99 ? 3.763 3.347 14.536 1.00 86.69 99 GLY A N 1
ATOM 765 C CA . GLY A 1 99 ? 3.592 2.288 15.530 1.00 86.69 99 GLY A CA 1
ATOM 766 C C . GLY A 1 99 ? 4.596 1.148 15.345 1.00 86.69 99 GLY A C 1
ATOM 767 O O . GLY A 1 99 ? 5.317 1.085 14.348 1.00 86.69 99 GLY A O 1
ATOM 768 N N . GLU A 1 100 ? 4.651 0.230 16.312 1.00 90.25 100 GLU A N 1
ATOM 769 C CA . GLU A 1 100 ? 5.540 -0.939 16.268 1.00 90.25 100 GLU A CA 1
ATOM 770 C C . GLU A 1 100 ? 4.911 -2.103 15.493 1.00 90.25 100 GLU A C 1
ATOM 772 O O . GLU A 1 100 ? 4.576 -3.150 16.047 1.00 90.25 100 GLU A O 1
ATOM 777 N N . TYR A 1 101 ? 4.744 -1.916 14.188 1.00 89.75 101 TYR A N 1
ATOM 778 C CA . TYR A 1 101 ? 4.181 -2.939 13.315 1.00 89.75 101 TYR A CA 1
ATOM 779 C C . TYR A 1 101 ? 5.263 -3.733 12.591 1.00 89.75 101 TYR A C 1
ATOM 781 O O . TYR A 1 101 ? 6.305 -3.202 12.217 1.00 89.75 101 TYR A O 1
ATOM 789 N N . SER A 1 102 ? 4.976 -5.009 12.345 1.00 92.00 102 SER A N 1
ATOM 790 C CA . SER A 1 102 ? 5.853 -5.899 11.568 1.00 92.00 102 SER A CA 1
ATOM 791 C C . SER A 1 102 ? 5.468 -5.955 10.091 1.00 92.00 102 SER A C 1
ATOM 793 O O . SER A 1 102 ? 6.315 -6.145 9.218 1.00 92.00 102 SER A O 1
ATOM 795 N N . HIS A 1 103 ? 4.173 -5.786 9.813 1.00 94.56 103 HIS A N 1
ATOM 796 C CA . HIS A 1 103 ? 3.596 -5.884 8.484 1.00 94.56 103 HIS A CA 1
ATOM 797 C C . HIS A 1 103 ? 2.543 -4.807 8.273 1.00 94.56 103 HIS A C 1
ATOM 799 O O . HIS A 1 103 ? 1.835 -4.420 9.212 1.00 94.56 103 HIS A O 1
ATOM 805 N N . PHE A 1 104 ? 2.412 -4.388 7.019 1.00 94.81 104 PHE A N 1
ATOM 806 C CA . PHE A 1 104 ? 1.272 -3.611 6.564 1.00 94.81 104 PHE A CA 1
ATOM 807 C C . PHE A 1 104 ? 0.769 -4.085 5.211 1.00 94.81 104 PHE A C 1
ATOM 809 O O . PHE A 1 104 ? 1.552 -4.469 4.346 1.00 94.81 104 PHE A O 1
ATOM 816 N N . PHE A 1 105 ? -0.541 -4.023 5.014 1.00 95.75 105 PHE A N 1
ATOM 817 C CA . PHE A 1 105 ? -1.173 -4.130 3.709 1.00 95.75 105 PHE A CA 1
ATOM 818 C C . PHE A 1 105 ? -1.448 -2.726 3.175 1.00 95.75 105 PHE A C 1
ATOM 820 O O . PHE A 1 105 ? -2.257 -1.991 3.747 1.00 95.75 105 PHE A O 1
ATOM 827 N N . TYR A 1 106 ? -0.751 -2.351 2.103 1.00 94.81 106 TYR A N 1
ATOM 828 C CA . TYR A 1 106 ? -1.014 -1.117 1.365 1.00 94.81 106 TYR A CA 1
ATOM 829 C C . TYR A 1 106 ? -2.278 -1.329 0.532 1.00 94.81 106 TYR A C 1
ATOM 831 O O . TYR A 1 106 ? -2.306 -2.261 -0.264 1.00 94.81 106 TYR A O 1
ATOM 839 N N . MET A 1 107 ? -3.317 -0.515 0.722 1.00 90.69 107 MET A N 1
ATOM 840 C CA . MET A 1 107 ? -4.601 -0.692 0.040 1.00 90.69 107 MET A CA 1
ATOM 841 C C . MET A 1 107 ? -5.104 0.627 -0.558 1.00 90.69 107 MET A C 1
ATOM 843 O O . MET A 1 107 ? -5.613 1.513 0.133 1.00 90.69 107 MET A O 1
ATOM 847 N N . GLU A 1 108 ? -4.968 0.737 -1.873 1.00 86.94 108 GLU A N 1
ATOM 848 C CA . GLU A 1 108 ? -5.547 1.772 -2.726 1.00 86.94 108 GLU A CA 1
ATOM 849 C C . GLU A 1 108 ? -7.074 1.768 -2.622 1.00 86.94 108 GLU A C 1
ATOM 851 O O . GLU A 1 108 ? -7.706 0.743 -2.351 1.00 86.94 108 GLU A O 1
ATOM 856 N N . LEU A 1 109 ? -7.688 2.938 -2.804 1.00 81.12 109 LEU A N 1
ATOM 857 C CA . LEU A 1 109 ? -9.133 3.089 -2.633 1.00 81.12 109 LEU A CA 1
ATOM 858 C C . LEU A 1 109 ? -9.949 2.360 -3.703 1.00 81.12 109 LEU A C 1
ATOM 860 O O . LEU A 1 109 ? -11.109 2.050 -3.475 1.00 81.12 109 LEU A O 1
ATOM 864 N N . ASP A 1 110 ? -9.371 2.005 -4.840 1.00 80.75 110 ASP A N 1
ATOM 865 C CA . ASP A 1 110 ? -10.030 1.164 -5.838 1.00 80.75 110 ASP A CA 1
ATOM 866 C C . ASP A 1 110 ? -9.921 -0.344 -5.528 1.00 80.75 110 ASP A C 1
ATOM 868 O O . ASP A 1 110 ? -10.220 -1.187 -6.383 1.00 80.75 110 ASP A O 1
ATOM 872 N N . SER A 1 111 ? -9.552 -0.703 -4.293 1.00 85.88 111 SER A N 1
ATOM 873 C CA . SER A 1 111 ? -9.624 -2.063 -3.760 1.00 85.88 111 SER A CA 1
ATOM 874 C C . SER A 1 111 ? -10.931 -2.315 -3.002 1.00 85.88 111 SER A C 1
ATOM 876 O O . SER A 1 111 ? -11.261 -1.646 -2.020 1.00 85.88 111 SER A O 1
ATOM 878 N N . VAL A 1 112 ? -11.680 -3.336 -3.432 1.00 85.50 112 VAL A N 1
ATOM 879 C CA . VAL A 1 112 ? -12.970 -3.719 -2.834 1.00 85.50 112 VAL A CA 1
ATOM 880 C C . VAL A 1 112 ? -12.924 -5.149 -2.309 1.00 85.50 112 VAL A C 1
ATOM 882 O O . VAL A 1 112 ? -12.638 -6.069 -3.080 1.00 85.50 112 VAL A O 1
ATOM 885 N N . PRO A 1 113 ? -13.282 -5.379 -1.035 1.00 88.69 113 PRO A N 1
ATOM 886 C CA . PRO A 1 113 ? -13.483 -6.725 -0.524 1.00 88.69 113 PRO A CA 1
ATOM 887 C C . PRO A 1 113 ? -14.657 -7.420 -1.213 1.00 88.69 113 PRO A C 1
ATOM 889 O O . PRO A 1 113 ? -15.780 -6.910 -1.235 1.00 88.69 113 PRO A O 1
ATOM 892 N N . ILE A 1 114 ? -14.407 -8.620 -1.724 1.00 88.88 114 ILE A N 1
ATOM 893 C CA . ILE A 1 114 ? -15.406 -9.492 -2.350 1.00 88.88 114 ILE A CA 1
ATOM 894 C C . ILE A 1 114 ? -15.712 -10.733 -1.500 1.00 88.88 114 ILE A C 1
ATOM 896 O O . ILE A 1 114 ? -16.676 -11.443 -1.789 1.00 88.88 114 ILE A O 1
ATOM 900 N N . ARG A 1 115 ? -14.945 -10.971 -0.422 1.00 89.94 115 ARG A N 1
ATOM 901 C CA . ARG A 1 115 ? -15.181 -12.037 0.568 1.00 89.94 115 ARG A CA 1
ATOM 902 C C . ARG A 1 115 ? -15.049 -11.563 1.999 1.00 89.94 115 ARG A C 1
ATOM 904 O O . ARG A 1 115 ? -14.241 -10.685 2.302 1.00 89.94 115 ARG A O 1
ATOM 911 N N . ALA A 1 116 ? -15.888 -12.146 2.853 1.00 91.81 116 ALA A N 1
ATOM 912 C CA . ALA A 1 116 ? -15.747 -11.988 4.289 1.00 91.81 116 ALA A CA 1
ATOM 913 C C . ALA A 1 116 ? -14.398 -12.561 4.738 1.00 91.81 116 ALA A C 1
ATOM 915 O O . ALA A 1 116 ? -13.800 -13.359 4.017 1.00 91.81 116 ALA A O 1
ATOM 916 N N . ASP A 1 117 ? -13.943 -12.152 5.917 1.00 93.62 117 ASP A N 1
ATOM 917 C CA . ASP A 1 117 ? -12.731 -12.679 6.553 1.00 93.62 117 ASP A CA 1
ATOM 918 C C . ASP A 1 117 ? -11.433 -12.399 5.785 1.00 93.62 117 ASP A C 1
ATOM 920 O O . ASP A 1 117 ? -10.436 -13.117 5.896 1.00 93.62 117 ASP A O 1
ATOM 924 N N . TRP A 1 118 ? -11.418 -11.319 4.998 1.00 93.69 118 TRP A N 1
ATOM 925 C CA . TRP A 1 118 ? -10.200 -10.876 4.322 1.00 93.69 118 TRP A CA 1
ATOM 926 C C . TRP A 1 118 ? -9.119 -10.454 5.320 1.00 93.69 118 TRP A C 1
ATOM 928 O O . TRP A 1 118 ? -7.933 -10.562 5.017 1.00 93.69 118 TRP A O 1
ATOM 938 N N . LEU A 1 119 ? -9.504 -10.037 6.530 1.00 93.75 119 LEU A N 1
ATOM 939 C CA . LEU A 1 119 ? -8.554 -9.680 7.574 1.00 93.75 119 LEU A CA 1
ATOM 940 C C . LEU A 1 119 ? -7.818 -10.910 8.122 1.00 93.75 119 LEU A C 1
ATOM 942 O O . LEU A 1 119 ? -6.616 -10.852 8.367 1.00 93.75 119 LEU A O 1
ATOM 946 N N . GLN A 1 120 ? -8.509 -12.045 8.248 1.00 93.00 120 GLN A N 1
ATOM 947 C CA . GLN A 1 120 ? -7.903 -13.332 8.597 1.00 93.00 120 GLN A CA 1
ATOM 948 C C . GLN A 1 120 ? -6.920 -13.773 7.517 1.00 93.00 120 GLN A C 1
ATOM 950 O O . GLN A 1 120 ? -5.821 -14.218 7.841 1.00 93.00 120 GLN A O 1
ATOM 955 N N . GLN A 1 121 ? -7.289 -13.614 6.243 1.00 94.88 121 GLN A N 1
ATOM 956 C CA . GLN A 1 121 ? -6.391 -13.932 5.135 1.00 94.88 121 GLN A CA 1
ATOM 957 C C . GLN A 1 121 ? -5.149 -13.028 5.138 1.00 94.88 121 GLN A C 1
ATOM 959 O O . GLN A 1 121 ? -4.041 -13.524 4.943 1.00 94.88 121 GLN A O 1
ATOM 964 N N . TYR A 1 122 ? -5.310 -11.731 5.426 1.00 94.88 122 TYR A N 1
ATOM 965 C CA . TYR A 1 122 ? -4.189 -10.808 5.617 1.00 94.88 122 TYR A CA 1
ATOM 966 C C . TYR A 1 122 ? -3.246 -11.283 6.727 1.00 94.88 122 TYR A C 1
ATOM 968 O O . TYR A 1 122 ? -2.052 -11.448 6.483 1.00 94.88 122 TYR A O 1
ATOM 976 N N . VAL A 1 123 ? -3.779 -11.565 7.920 1.00 93.38 123 VAL A N 1
ATOM 977 C CA . VAL A 1 123 ? -2.985 -12.057 9.057 1.00 93.38 123 VAL A CA 1
ATOM 978 C C . VAL A 1 123 ? -2.282 -13.369 8.703 1.00 93.38 123 VAL A C 1
ATOM 980 O O . VAL A 1 123 ? -1.110 -13.549 9.033 1.00 93.38 123 VAL A O 1
ATOM 983 N N . ALA A 1 124 ? -2.958 -14.271 7.987 1.00 93.50 124 ALA A N 1
ATOM 984 C CA . ALA A 1 124 ? -2.378 -15.545 7.593 1.00 93.50 124 ALA A CA 1
ATOM 985 C C . ALA A 1 124 ? -1.198 -15.394 6.628 1.00 93.50 124 ALA A C 1
ATOM 987 O O . ALA A 1 124 ? -0.156 -16.023 6.826 1.00 93.50 124 ALA A O 1
ATOM 988 N N . GLU A 1 125 ? -1.335 -14.541 5.617 1.00 95.06 125 GLU A N 1
ATOM 989 C CA . GLU A 1 125 ? -0.268 -14.269 4.656 1.00 95.06 125 GLU A CA 1
ATOM 990 C C . GLU A 1 125 ? 0.895 -13.474 5.245 1.00 95.06 125 GLU A C 1
ATOM 992 O O . GLU A 1 125 ? 2.040 -13.695 4.848 1.00 95.06 125 GLU A O 1
ATOM 997 N N . ALA A 1 126 ? 0.610 -12.574 6.187 1.00 93.31 126 ALA A N 1
ATOM 998 C CA . ALA A 1 126 ? 1.625 -11.798 6.880 1.00 93.31 126 ALA A CA 1
ATOM 999 C C . ALA A 1 126 ? 2.446 -12.665 7.849 1.00 93.31 126 ALA A C 1
ATOM 1001 O O . ALA A 1 126 ? 3.668 -12.556 7.881 1.00 93.31 126 ALA A O 1
ATOM 1002 N N . LEU A 1 127 ? 1.798 -13.539 8.631 1.00 90.25 127 LEU A N 1
ATOM 1003 C CA . LEU A 1 127 ? 2.445 -14.172 9.789 1.00 90.25 127 LEU A CA 1
ATOM 1004 C C . LEU A 1 127 ? 2.706 -15.675 9.657 1.00 90.25 127 LEU A C 1
ATOM 1006 O O . LEU A 1 127 ? 3.631 -16.179 10.294 1.00 90.25 127 LEU A O 1
ATOM 1010 N N . TYR A 1 128 ? 1.909 -16.409 8.877 1.00 86.69 128 TYR A N 1
ATOM 1011 C CA . TYR A 1 128 ? 1.984 -17.879 8.837 1.00 86.69 128 TYR A CA 1
ATOM 1012 C C . TYR A 1 128 ? 2.531 -18.436 7.525 1.00 86.69 128 TYR A C 1
ATOM 1014 O O . TYR A 1 128 ? 2.999 -19.575 7.485 1.00 86.69 128 TYR A O 1
ATOM 1022 N N . TYR A 1 129 ? 2.476 -17.664 6.442 1.00 87.06 129 TYR A N 1
ATOM 1023 C CA . TYR A 1 129 ? 3.045 -18.080 5.163 1.00 87.06 129 TYR A CA 1
ATOM 1024 C C . TYR A 1 129 ? 4.579 -17.978 5.205 1.00 87.06 129 TYR A C 1
ATOM 1026 O O . TYR A 1 129 ? 5.126 -17.264 6.049 1.00 87.06 129 TYR A O 1
ATOM 1034 N N . PRO A 1 130 ? 5.310 -18.670 4.304 1.00 83.12 130 PRO A N 1
ATOM 1035 C CA . PRO A 1 130 ? 6.757 -18.519 4.211 1.00 83.12 130 PRO A CA 1
ATOM 1036 C C . PRO A 1 130 ? 7.152 -17.045 4.129 1.00 83.12 130 PRO A C 1
ATOM 1038 O O . PRO A 1 130 ? 6.560 -16.288 3.352 1.00 83.12 130 PRO A O 1
ATOM 1041 N N . THR A 1 131 ? 8.142 -16.650 4.930 1.00 86.56 131 THR A N 1
ATOM 1042 C CA . THR A 1 131 ? 8.531 -15.247 5.076 1.00 86.56 131 THR A CA 1
ATOM 1043 C C . THR A 1 131 ? 8.859 -14.636 3.718 1.00 86.56 131 THR A C 1
ATOM 1045 O O . THR A 1 131 ? 9.700 -15.140 2.972 1.00 86.56 131 THR A O 1
ATOM 1048 N N . ALA A 1 132 ? 8.177 -13.539 3.409 1.00 94.31 132 ALA A N 1
ATOM 1049 C CA . ALA A 1 132 ? 8.391 -12.726 2.226 1.00 94.31 132 ALA A CA 1
ATOM 1050 C C . ALA A 1 132 ? 8.651 -11.285 2.673 1.00 94.31 132 ALA A C 1
ATOM 1052 O O . ALA A 1 132 ? 8.109 -10.840 3.682 1.00 94.31 132 ALA A O 1
ATOM 1053 N N . ALA A 1 133 ? 9.466 -10.558 1.914 1.00 96.44 133 ALA A N 1
ATOM 1054 C CA . ALA A 1 133 ? 9.606 -9.115 2.073 1.00 96.44 133 ALA A CA 1
ATOM 1055 C C . ALA A 1 133 ? 8.314 -8.427 1.634 1.00 96.44 133 ALA A C 1
ATOM 1057 O O . ALA A 1 133 ? 7.811 -7.536 2.313 1.00 96.44 133 ALA A O 1
ATOM 1058 N N . MET A 1 134 ? 7.770 -8.884 0.504 1.00 96.31 134 MET A N 1
ATOM 1059 C CA . MET A 1 134 ? 6.507 -8.418 -0.047 1.00 96.31 134 MET A CA 1
ATOM 1060 C C . MET A 1 134 ? 5.709 -9.588 -0.599 1.00 96.31 134 MET A C 1
ATOM 1062 O O . MET A 1 134 ? 6.279 -10.499 -1.208 1.00 96.31 134 MET A O 1
ATOM 1066 N N . ARG A 1 135 ? 4.390 -9.534 -0.436 1.00 96.44 135 ARG A N 1
ATOM 1067 C CA . ARG A 1 135 ? 3.463 -10.525 -0.980 1.00 96.44 135 ARG A CA 1
ATOM 1068 C C . ARG A 1 135 ? 2.252 -9.832 -1.588 1.00 96.44 135 ARG A C 1
ATOM 1070 O O . ARG A 1 135 ? 1.553 -9.095 -0.904 1.00 96.44 135 ARG A O 1
ATOM 1077 N N . GLY A 1 136 ? 2.009 -10.061 -2.871 1.00 95.44 136 GLY A N 1
ATOM 1078 C CA . GLY A 1 136 ? 0.901 -9.447 -3.604 1.00 95.44 136 GLY A CA 1
ATOM 1079 C C . GLY A 1 136 ? 0.477 -10.286 -4.802 1.00 95.44 136 GLY A C 1
ATOM 1080 O O . GLY A 1 136 ? 0.774 -11.480 -4.872 1.00 95.44 136 GLY A O 1
ATOM 1081 N N . SER A 1 137 ? -0.207 -9.661 -5.759 1.00 93.62 137 SER A N 1
ATOM 1082 C CA . SER A 1 137 ? -0.641 -10.320 -6.995 1.00 93.62 137 SER A CA 1
ATOM 1083 C C . SER A 1 137 ? -0.147 -9.594 -8.237 1.00 93.62 137 SER A C 1
ATOM 1085 O O . SER A 1 137 ? -0.231 -8.367 -8.338 1.00 93.62 137 SER A O 1
ATOM 1087 N N . ARG A 1 138 ? 0.287 -10.381 -9.229 1.00 90.81 138 ARG A N 1
ATOM 1088 C CA . ARG A 1 138 ? 0.488 -9.902 -10.606 1.00 90.81 138 ARG A CA 1
ATOM 1089 C C . ARG A 1 138 ? -0.836 -9.566 -11.258 1.00 90.81 138 ARG A C 1
ATOM 1091 O O . ARG A 1 138 ? -1.880 -10.008 -10.780 1.00 90.81 138 ARG A O 1
ATOM 1098 N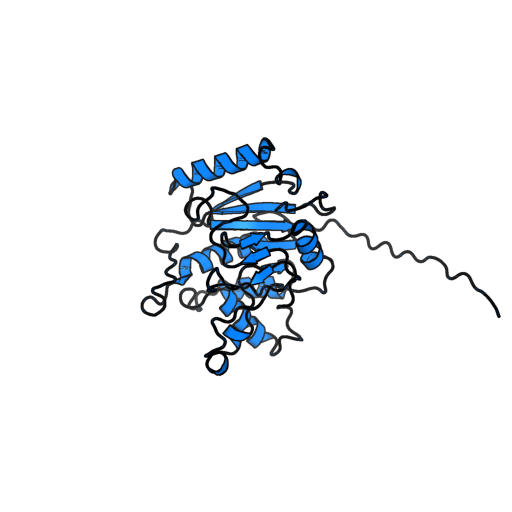 N . TYR A 1 139 ? -0.765 -8.833 -12.361 1.00 86.75 139 TYR A N 1
ATOM 1099 C CA . TYR A 1 139 ? -1.909 -8.621 -13.234 1.00 86.75 139 TYR A CA 1
ATOM 1100 C C . TYR A 1 139 ? -2.524 -9.964 -13.666 1.00 86.75 139 TYR A C 1
ATOM 1102 O O . TYR A 1 139 ? -1.815 -10.835 -14.170 1.00 86.75 139 TYR A O 1
ATOM 1110 N N . ARG A 1 140 ? -3.828 -10.134 -13.421 1.00 84.25 140 ARG A N 1
ATOM 1111 C CA . ARG A 1 140 ? -4.615 -11.335 -13.762 1.00 84.25 140 ARG A CA 1
ATOM 1112 C C . ARG A 1 140 ? -5.676 -11.072 -14.834 1.00 84.25 140 ARG A C 1
ATOM 1114 O O . ARG A 1 140 ? -6.463 -11.963 -15.134 1.00 84.25 140 ARG A O 1
ATOM 1121 N N . GLY A 1 141 ? -5.738 -9.852 -15.363 1.00 77.69 141 GLY A N 1
ATOM 1122 C CA . GLY A 1 141 ? -6.692 -9.508 -16.409 1.00 77.69 141 GLY A CA 1
ATOM 1123 C C . GLY A 1 141 ? -6.240 -9.913 -17.807 1.00 77.69 141 GLY A C 1
ATOM 1124 O O . GLY A 1 141 ? -5.114 -10.357 -18.009 1.00 77.69 141 GLY A O 1
ATOM 1125 N N . ASP A 1 142 ? -7.133 -9.717 -18.773 1.00 77.75 142 ASP A N 1
ATOM 1126 C CA . ASP A 1 142 ? -6.959 -10.102 -20.178 1.00 77.75 142 ASP A CA 1
ATOM 1127 C C . ASP A 1 142 ? -6.618 -8.916 -21.100 1.00 77.75 142 ASP A C 1
ATOM 1129 O O . ASP A 1 142 ? -6.273 -9.107 -22.267 1.00 77.75 142 ASP A O 1
ATOM 1133 N N . THR A 1 143 ? -6.652 -7.674 -20.595 1.00 75.19 143 THR A N 1
ATOM 1134 C CA . THR A 1 143 ? -6.409 -6.460 -21.397 1.00 75.19 143 THR A CA 1
ATOM 1135 C C . THR A 1 143 ? -5.036 -6.488 -22.075 1.00 75.19 143 THR A C 1
ATOM 1137 O O . THR A 1 143 ? -4.849 -5.872 -23.125 1.00 75.19 143 THR A O 1
ATOM 1140 N N . TRP A 1 144 ? -4.063 -7.185 -21.484 1.00 77.81 144 TRP A N 1
ATOM 1141 C CA . TRP A 1 144 ? -2.692 -7.246 -21.990 1.00 77.81 144 TRP A CA 1
ATOM 1142 C C . TRP A 1 144 ? -2.439 -8.423 -22.938 1.00 77.81 144 TRP A C 1
ATOM 1144 O O . TRP A 1 144 ? -1.425 -8.406 -23.637 1.00 77.81 144 TRP A O 1
ATOM 1154 N N . ASP A 1 145 ? -3.358 -9.391 -23.044 1.00 82.19 145 ASP A N 1
ATOM 1155 C CA . ASP A 1 145 ? -3.170 -10.657 -23.776 1.00 82.19 145 ASP A CA 1
ATOM 1156 C C . ASP A 1 145 ? -2.701 -10.455 -25.222 1.00 82.19 145 ASP A C 1
ATOM 1158 O O . ASP A 1 145 ? -1.840 -11.181 -25.723 1.00 82.19 145 ASP A O 1
ATOM 1162 N N . GLY A 1 146 ? -3.219 -9.420 -25.889 1.00 81.81 146 GLY A N 1
ATOM 1163 C CA . GLY A 1 146 ? -2.880 -9.100 -27.277 1.00 81.81 146 GLY A CA 1
ATOM 1164 C C . GLY A 1 146 ? -1.438 -8.628 -27.502 1.00 81.81 146 GLY A C 1
ATOM 1165 O O . GLY A 1 146 ? -0.969 -8.665 -28.641 1.00 81.81 146 GLY A O 1
ATOM 1166 N N . PHE A 1 147 ? -0.734 -8.190 -26.453 1.00 82.88 147 PHE A N 1
ATOM 1167 C CA . PHE A 1 147 ? 0.610 -7.608 -26.541 1.00 82.88 147 PHE A CA 1
ATOM 1168 C C . PHE A 1 147 ? 1.571 -8.066 -25.429 1.00 82.88 147 PHE A C 1
ATOM 1170 O O . PHE A 1 147 ? 2.652 -7.499 -25.299 1.00 82.88 147 PHE A O 1
ATOM 1177 N N . LEU A 1 148 ? 1.244 -9.128 -24.674 1.00 82.88 148 LEU A N 1
ATOM 1178 C CA . LEU A 1 148 ? 2.094 -9.670 -23.594 1.00 82.88 148 LEU A CA 1
ATOM 1179 C C . LEU A 1 148 ? 3.552 -9.891 -24.018 1.00 82.88 148 LEU A C 1
ATOM 1181 O O . LEU A 1 148 ? 4.470 -9.597 -23.263 1.00 82.88 148 LEU A O 1
ATOM 1185 N N . LYS A 1 149 ? 3.768 -10.395 -25.238 1.00 85.25 149 LYS A N 1
ATOM 1186 C CA . LYS A 1 149 ? 5.104 -10.683 -25.791 1.00 85.25 149 LYS A CA 1
ATOM 1187 C C . LYS A 1 149 ? 5.976 -9.437 -25.998 1.00 85.25 149 LYS A C 1
ATOM 1189 O O . LYS A 1 149 ? 7.187 -9.570 -26.127 1.00 85.25 149 LYS A O 1
ATOM 1194 N N . ASP A 1 150 ? 5.346 -8.270 -26.102 1.00 87.12 150 ASP A N 1
ATOM 1195 C CA . ASP A 1 150 ? 6.001 -6.991 -26.365 1.00 87.12 150 ASP A CA 1
ATOM 1196 C C . ASP A 1 150 ? 6.229 -6.214 -25.054 1.00 87.12 150 ASP A C 1
ATOM 1198 O O . ASP A 1 150 ? 6.861 -5.156 -25.062 1.00 87.12 150 ASP A O 1
ATOM 1202 N N . LEU A 1 151 ? 5.728 -6.734 -23.923 1.00 83.94 151 LEU A N 1
ATOM 1203 C CA . LEU A 1 151 ? 5.914 -6.128 -22.613 1.00 83.94 151 LEU A CA 1
ATOM 1204 C C . LEU A 1 151 ? 7.276 -6.491 -22.007 1.00 83.94 151 LEU A C 1
ATOM 1206 O O . LEU A 1 151 ? 7.707 -7.644 -22.099 1.00 83.94 151 LEU A O 1
ATOM 1210 N N . PRO A 1 152 ? 7.939 -5.536 -21.331 1.00 82.56 152 PRO A N 1
ATOM 1211 C CA . PRO A 1 152 ? 9.121 -5.826 -20.531 1.00 82.56 152 PRO A CA 1
ATOM 1212 C C . PRO A 1 152 ? 8.827 -6.859 -19.435 1.00 82.56 152 PRO A C 1
ATOM 1214 O O . PRO A 1 152 ? 7.734 -6.876 -18.859 1.00 82.56 152 PRO A O 1
ATOM 1217 N N . THR A 1 153 ? 9.811 -7.706 -19.122 1.00 81.62 153 THR A N 1
ATOM 1218 C CA . THR A 1 153 ? 9.676 -8.788 -18.132 1.00 81.62 153 THR A CA 1
ATOM 1219 C C . THR A 1 153 ? 9.181 -8.265 -16.791 1.00 81.62 153 THR A C 1
ATOM 1221 O O . THR A 1 153 ? 8.299 -8.863 -16.186 1.00 81.62 153 THR A O 1
ATOM 1224 N N . GLU A 1 154 ? 9.704 -7.132 -16.340 1.00 78.06 154 GLU A N 1
ATOM 1225 C CA . GLU A 1 154 ? 9.329 -6.485 -15.091 1.00 78.06 154 GLU A CA 1
ATOM 1226 C C . GLU A 1 154 ? 7.848 -6.142 -15.006 1.00 78.06 154 GLU A C 1
ATOM 1228 O O . GLU A 1 154 ? 7.219 -6.355 -13.972 1.00 78.06 154 GLU A O 1
ATOM 1233 N N . LEU A 1 155 ? 7.257 -5.707 -16.117 1.00 81.69 155 LEU A N 1
ATOM 1234 C CA . LEU A 1 155 ? 5.842 -5.389 -16.180 1.00 81.69 155 LEU A CA 1
ATOM 1235 C C . LEU A 1 155 ? 4.999 -6.668 -16.143 1.00 81.69 155 LEU A C 1
ATOM 1237 O O . LEU A 1 155 ? 3.906 -6.670 -15.591 1.00 81.69 155 LEU A O 1
ATOM 1241 N N . LEU A 1 156 ? 5.520 -7.783 -16.654 1.00 82.81 156 LEU A N 1
ATOM 1242 C CA . LEU A 1 156 ? 4.853 -9.082 -16.569 1.00 82.81 156 LEU A CA 1
ATOM 1243 C C . LEU A 1 156 ? 4.943 -9.707 -15.172 1.00 82.81 156 LEU A C 1
ATOM 1245 O O . LEU A 1 156 ? 4.055 -10.468 -14.786 1.00 82.81 156 LEU A O 1
ATOM 1249 N N . VAL A 1 157 ? 6.017 -9.436 -14.423 1.00 83.06 157 VAL A N 1
ATOM 1250 C CA . VAL A 1 157 ? 6.275 -10.112 -13.141 1.00 83.06 157 VAL A CA 1
ATOM 1251 C C . VAL A 1 157 ? 5.979 -9.274 -11.903 1.00 83.06 157 VAL A C 1
ATOM 1253 O O . VAL A 1 157 ? 5.919 -9.868 -10.819 1.00 83.06 157 VAL A O 1
ATOM 1256 N N . HIS A 1 158 ? 5.782 -7.957 -12.036 1.00 90.06 158 HIS A N 1
ATOM 1257 C CA . HIS A 1 158 ? 5.471 -7.100 -10.894 1.00 90.06 158 HIS A CA 1
ATOM 1258 C C . HIS A 1 158 ? 4.162 -7.518 -10.213 1.00 90.06 158 HIS A C 1
ATOM 1260 O O . HIS A 1 158 ? 3.180 -7.896 -10.857 1.00 90.06 158 HIS A O 1
ATOM 1266 N N . ILE A 1 159 ? 4.165 -7.454 -8.886 1.00 92.88 159 ILE A N 1
ATOM 1267 C CA . ILE A 1 159 ? 2.958 -7.339 -8.077 1.00 92.88 159 ILE A CA 1
ATOM 1268 C C . ILE A 1 159 ? 2.531 -5.876 -8.086 1.00 92.88 159 ILE A C 1
ATOM 1270 O O . ILE A 1 159 ? 3.382 -4.988 -8.107 1.00 92.88 159 ILE A O 1
ATOM 1274 N N . ASN A 1 160 ? 1.227 -5.628 -8.068 1.00 89.50 160 ASN A N 1
ATOM 1275 C CA . ASN A 1 160 ? 0.718 -4.273 -7.888 1.00 89.50 160 ASN A CA 1
ATOM 1276 C C . ASN A 1 160 ? 0.985 -3.767 -6.460 1.00 89.50 160 ASN A C 1
ATOM 1278 O O . ASN A 1 160 ? 1.142 -4.561 -5.531 1.00 89.50 160 ASN A O 1
ATOM 1282 N N . GLY A 1 161 ? 1.007 -2.442 -6.303 1.00 89.25 161 GLY A N 1
ATOM 1283 C CA . GLY A 1 161 ? 1.185 -1.754 -5.027 1.00 89.25 161 GLY A CA 1
ATOM 1284 C C . GLY A 1 161 ? 0.279 -2.234 -3.889 1.00 89.25 161 GLY A C 1
ATOM 1285 O O . GLY A 1 161 ? 0.729 -2.206 -2.740 1.00 89.25 161 GLY A O 1
ATOM 1286 N N . ASN A 1 162 ? -0.931 -2.728 -4.200 1.00 93.00 162 ASN A N 1
ATOM 1287 C CA . ASN A 1 162 ? -1.822 -3.398 -3.253 1.00 93.00 162 ASN A CA 1
ATOM 1288 C C . ASN A 1 162 ? -1.222 -4.732 -2.786 1.00 93.00 162 ASN A C 1
ATOM 1290 O O . ASN A 1 162 ? -1.521 -5.794 -3.334 1.00 93.00 162 ASN A O 1
ATOM 1294 N N . ALA A 1 163 ? -0.340 -4.674 -1.793 1.00 95.88 163 ALA A N 1
ATOM 1295 C CA . ALA A 1 163 ? 0.455 -5.802 -1.328 1.00 95.88 163 ALA A CA 1
ATOM 1296 C C . ALA A 1 163 ? 0.735 -5.715 0.175 1.00 95.88 163 ALA A C 1
ATOM 1298 O O . ALA A 1 163 ? 0.601 -4.663 0.804 1.00 95.88 163 ALA A O 1
ATOM 1299 N N . ILE A 1 164 ? 1.119 -6.851 0.748 1.00 97.19 164 ILE A N 1
ATOM 1300 C CA . ILE A 1 164 ? 1.612 -6.970 2.116 1.00 97.19 164 ILE A CA 1
ATOM 1301 C C . ILE A 1 164 ? 3.115 -6.700 2.102 1.00 97.19 164 ILE A C 1
ATOM 1303 O O . ILE A 1 164 ? 3.836 -7.302 1.308 1.00 97.19 164 ILE A O 1
ATOM 1307 N N . TYR A 1 165 ? 3.584 -5.841 2.999 1.00 96.94 165 TYR A N 1
ATOM 1308 C CA . TYR A 1 165 ? 4.984 -5.470 3.171 1.00 96.94 165 TYR A CA 1
ATOM 1309 C C . TYR A 1 165 ? 5.433 -5.865 4.576 1.00 96.94 165 TYR A C 1
ATOM 1311 O O . TYR A 1 165 ? 4.863 -5.394 5.557 1.00 96.94 165 TYR A O 1
ATOM 1319 N N . ASN A 1 166 ? 6.453 -6.715 4.675 1.00 96.50 166 ASN A N 1
ATOM 1320 C CA . ASN A 1 166 ? 7.137 -7.036 5.925 1.00 96.50 166 ASN A CA 1
ATOM 1321 C C . ASN A 1 166 ? 8.251 -6.013 6.151 1.00 96.50 166 ASN A C 1
ATOM 1323 O O . ASN A 1 166 ? 9.265 -6.043 5.450 1.00 96.50 166 ASN A O 1
ATOM 1327 N N . VAL A 1 167 ? 8.078 -5.116 7.116 1.00 95.00 167 VAL A N 1
ATOM 1328 C CA . VAL A 1 167 ? 9.015 -4.005 7.358 1.00 95.00 167 VAL A CA 1
ATOM 1329 C C . VAL A 1 167 ? 10.228 -4.403 8.186 1.00 95.00 167 VAL A C 1
ATOM 1331 O O . VAL A 1 167 ? 11.218 -3.677 8.215 1.00 95.00 167 VAL A O 1
ATOM 1334 N N . GLU A 1 168 ? 10.187 -5.581 8.803 1.00 93.62 168 GLU A N 1
ATOM 1335 C CA . GLU A 1 168 ? 11.322 -6.172 9.512 1.00 93.62 168 GLU A CA 1
ATOM 1336 C C . GLU A 1 168 ? 12.246 -6.949 8.564 1.00 93.62 168 GLU A C 1
ATOM 1338 O O . GLU A 1 168 ? 13.397 -7.239 8.900 1.00 93.62 168 GLU A O 1
ATOM 1343 N N . HIS A 1 169 ? 11.774 -7.285 7.359 1.00 95.94 169 HIS A N 1
ATOM 1344 C CA . HIS A 1 169 ? 12.576 -8.011 6.387 1.00 95.94 169 HIS A CA 1
ATOM 1345 C C . HIS A 1 169 ? 13.720 -7.124 5.849 1.00 95.94 169 HIS A C 1
ATOM 1347 O O . HIS A 1 169 ? 13.451 -6.039 5.323 1.00 95.94 169 HIS A O 1
ATOM 1353 N N . PRO A 1 170 ? 14.992 -7.587 5.853 1.00 96.00 170 PRO A N 1
ATOM 1354 C CA . PRO A 1 170 ? 16.141 -6.777 5.427 1.00 96.00 170 PRO A CA 1
ATOM 1355 C C . PRO A 1 170 ? 15.999 -6.179 4.024 1.00 96.00 170 PRO A C 1
ATOM 1357 O O . PRO A 1 170 ? 16.360 -5.030 3.793 1.00 96.00 170 PRO A O 1
ATOM 1360 N N . TRP A 1 171 ? 15.421 -6.943 3.092 1.00 95.88 171 TRP A N 1
ATOM 1361 C CA . TRP A 1 171 ? 15.144 -6.454 1.740 1.00 95.88 171 TRP A CA 1
ATOM 1362 C C . TRP A 1 171 ? 14.179 -5.260 1.706 1.00 95.88 171 TRP A C 1
ATOM 1364 O O . TRP A 1 171 ? 14.406 -4.333 0.941 1.00 95.88 171 TRP A O 1
ATOM 1374 N N . THR A 1 172 ? 13.144 -5.226 2.548 1.00 96.19 172 THR A N 1
ATOM 1375 C CA . THR A 1 172 ? 12.199 -4.096 2.605 1.00 96.19 172 THR A CA 1
ATOM 1376 C C . THR A 1 172 ? 12.889 -2.824 3.097 1.00 96.19 172 THR A C 1
ATOM 1378 O O . THR A 1 172 ? 12.700 -1.750 2.525 1.00 96.19 172 THR A O 1
ATOM 1381 N N . VAL A 1 173 ? 13.761 -2.950 4.101 1.00 95.44 173 VAL A N 1
ATOM 1382 C CA . VAL A 1 173 ? 14.587 -1.841 4.608 1.00 95.44 173 VAL A CA 1
ATOM 1383 C C . VAL A 1 173 ? 15.574 -1.353 3.537 1.00 95.44 173 VAL A C 1
ATOM 1385 O O . VAL A 1 173 ? 15.740 -0.149 3.327 1.00 95.44 173 VAL A O 1
ATOM 1388 N N . GLN A 1 174 ? 16.196 -2.280 2.805 1.00 95.12 174 GLN A N 1
ATOM 1389 C CA . GLN A 1 174 ? 17.099 -1.953 1.702 1.00 95.12 174 GLN A CA 1
ATOM 1390 C C . GLN A 1 174 ? 16.363 -1.259 0.542 1.00 95.12 174 GLN A C 1
ATOM 1392 O O . GLN A 1 174 ? 16.871 -0.288 -0.019 1.00 95.12 174 GLN A O 1
ATOM 1397 N N . LEU A 1 175 ? 15.147 -1.703 0.211 1.00 93.31 175 LEU A N 1
ATOM 1398 C CA . LEU A 1 175 ? 14.303 -1.076 -0.806 1.00 93.31 175 LEU A CA 1
ATOM 1399 C C . LEU A 1 175 ? 13.985 0.378 -0.469 1.00 93.31 175 LEU A C 1
ATOM 1401 O O . LEU A 1 175 ? 14.066 1.220 -1.359 1.00 93.31 175 LEU A O 1
ATOM 1405 N N . LEU A 1 176 ? 13.679 0.693 0.794 1.00 93.94 176 LEU A N 1
ATOM 1406 C CA . LEU A 1 176 ? 13.471 2.080 1.212 1.00 93.94 176 LEU A CA 1
ATOM 1407 C C . LEU A 1 176 ? 14.694 2.947 0.879 1.00 93.94 176 LEU A C 1
ATOM 1409 O O . LEU A 1 176 ? 14.539 4.011 0.285 1.00 93.94 176 LEU A O 1
ATOM 1413 N N . THR A 1 177 ? 15.904 2.449 1.155 1.00 92.50 177 THR A N 1
ATOM 1414 C CA . THR A 1 177 ? 17.155 3.155 0.820 1.00 92.50 177 THR A CA 1
ATOM 1415 C C . THR A 1 177 ? 17.260 3.440 -0.682 1.00 92.50 177 THR A C 1
ATOM 1417 O O . THR A 1 177 ? 17.591 4.556 -1.076 1.00 92.50 177 THR A O 1
ATOM 1420 N N . TYR A 1 178 ? 16.929 2.468 -1.538 1.00 91.44 178 TYR A N 1
ATOM 1421 C CA . TYR A 1 178 ? 16.942 2.672 -2.992 1.00 91.44 178 TYR A CA 1
ATOM 1422 C C . TYR A 1 178 ? 15.859 3.636 -3.482 1.00 91.44 178 TYR A C 1
ATOM 1424 O O . TYR A 1 178 ? 16.093 4.400 -4.413 1.00 91.44 178 TYR A O 1
ATOM 1432 N N . LEU A 1 179 ? 14.672 3.617 -2.874 1.00 90.00 179 LEU A N 1
ATOM 1433 C CA . LEU A 1 179 ? 13.561 4.499 -3.247 1.00 90.00 179 LEU A CA 1
ATOM 1434 C C . LEU A 1 179 ? 13.767 5.954 -2.778 1.00 90.00 179 LEU A C 1
ATOM 1436 O O . LEU A 1 179 ? 13.106 6.876 -3.273 1.00 90.00 179 LEU A O 1
ATOM 1440 N N . GLU A 1 180 ? 14.664 6.173 -1.820 1.00 88.81 180 GLU A N 1
ATOM 1441 C CA . GLU A 1 180 ? 15.035 7.494 -1.303 1.00 88.81 180 GLU A CA 1
ATOM 1442 C C . GLU A 1 180 ? 16.259 8.107 -1.979 1.00 88.81 180 GLU A C 1
ATOM 1444 O O . GLU A 1 180 ? 16.486 9.311 -1.838 1.00 88.81 180 GLU A O 1
ATOM 1449 N N . ASP A 1 181 ? 17.029 7.317 -2.723 1.00 84.75 181 ASP A N 1
ATOM 1450 C CA . ASP A 1 181 ? 18.224 7.814 -3.388 1.00 84.75 181 ASP A CA 1
ATOM 1451 C C . ASP A 1 181 ? 17.842 8.837 -4.489 1.00 84.75 181 ASP A C 1
ATOM 1453 O O . ASP A 1 181 ? 17.103 8.522 -5.431 1.00 84.75 181 ASP A O 1
ATOM 1457 N N . PRO A 1 182 ? 18.328 10.092 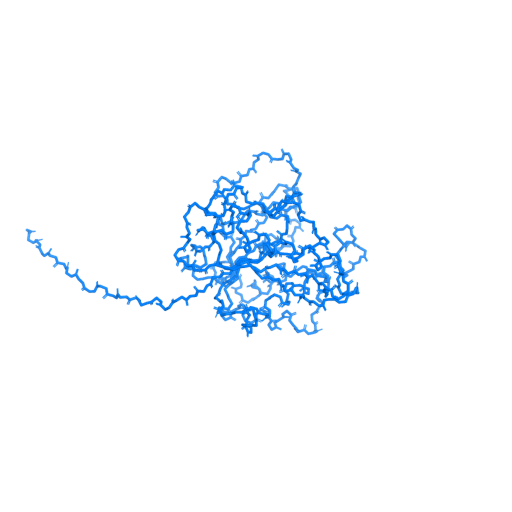-4.377 1.00 75.31 182 PRO A N 1
ATOM 1458 C CA . PRO A 1 182 ? 17.950 11.194 -5.259 1.00 75.31 182 PRO A CA 1
ATOM 1459 C C . PRO A 1 182 ? 18.500 11.057 -6.683 1.00 75.31 182 PRO A C 1
ATOM 1461 O O . PRO A 1 182 ? 18.119 11.835 -7.557 1.00 75.31 182 PRO A O 1
ATOM 1464 N N . SER A 1 183 ? 19.414 10.114 -6.927 1.00 70.31 183 SER A N 1
ATOM 1465 C CA . SER A 1 183 ? 19.930 9.821 -8.265 1.00 70.31 183 SER A CA 1
ATOM 1466 C C . SER A 1 183 ? 18.928 9.063 -9.140 1.00 70.31 183 SER A C 1
ATOM 1468 O O . SER A 1 183 ? 19.108 8.995 -10.358 1.00 70.31 183 SER A O 1
ATOM 1470 N N . PHE A 1 184 ? 17.852 8.533 -8.552 1.00 65.12 184 PHE A N 1
ATOM 1471 C CA . PHE A 1 184 ? 16.818 7.821 -9.287 1.00 65.12 184 PHE A CA 1
ATOM 1472 C C . PHE A 1 184 ? 15.713 8.763 -9.776 1.00 65.12 184 PHE A C 1
ATOM 1474 O O . PHE A 1 184 ? 15.204 9.597 -9.029 1.00 65.12 184 PHE A O 1
ATOM 1481 N N . GLU A 1 185 ? 15.303 8.613 -11.042 1.00 63.59 185 GLU A N 1
ATOM 1482 C CA . GLU A 1 185 ? 14.104 9.279 -11.563 1.00 63.59 185 GLU A CA 1
ATOM 1483 C C . GLU A 1 185 ? 12.863 8.706 -10.859 1.00 63.59 185 GLU A C 1
ATOM 1485 O O . GLU A 1 185 ? 12.321 7.678 -11.260 1.00 63.59 185 GLU A O 1
ATOM 1490 N N . VAL A 1 186 ? 12.407 9.370 -9.795 1.00 62.22 186 VAL A N 1
ATOM 1491 C CA . VAL A 1 186 ? 11.280 8.896 -8.970 1.00 62.22 186 VAL A CA 1
ATOM 1492 C C . VAL A 1 186 ? 9.908 9.190 -9.588 1.00 62.22 186 VAL A C 1
ATOM 1494 O O . VAL A 1 186 ? 8.874 8.855 -9.017 1.00 62.22 186 VAL A O 1
ATOM 1497 N N . ASP A 1 187 ? 9.887 9.822 -10.756 1.00 68.12 187 ASP A N 1
ATOM 1498 C CA . ASP A 1 187 ? 8.683 10.454 -11.285 1.00 68.12 187 ASP A CA 1
ATOM 1499 C C . ASP A 1 187 ? 8.110 9.729 -12.513 1.00 68.12 187 ASP A C 1
ATOM 1501 O O . ASP A 1 187 ? 6.934 9.912 -12.825 1.00 68.12 187 ASP A O 1
ATOM 1505 N N . SER A 1 188 ? 8.913 8.889 -13.186 1.00 78.94 188 SER A N 1
ATOM 1506 C CA . SER A 1 188 ? 8.581 8.277 -14.485 1.00 78.94 188 SER A CA 1
ATOM 1507 C C . SER A 1 188 ? 8.140 6.820 -14.446 1.00 78.94 188 SER A C 1
ATOM 1509 O O . SER A 1 188 ? 7.490 6.357 -15.387 1.00 78.94 188 SER A O 1
ATOM 1511 N N . VAL A 1 189 ? 8.431 6.116 -13.353 1.00 85.69 189 VAL A N 1
ATOM 1512 C CA . VAL A 1 189 ? 8.098 4.702 -13.158 1.00 85.69 189 VAL A CA 1
ATOM 1513 C C . VAL A 1 189 ? 7.342 4.554 -11.844 1.00 85.69 189 VAL A C 1
ATOM 1515 O O . VAL A 1 189 ? 7.755 5.116 -10.831 1.00 85.69 189 VAL A O 1
ATOM 1518 N N . ALA A 1 190 ? 6.230 3.818 -11.854 1.00 88.81 190 ALA A N 1
ATOM 1519 C CA . ALA A 1 190 ? 5.471 3.529 -10.640 1.00 88.81 190 ALA A CA 1
ATOM 1520 C C . ALA A 1 190 ? 6.328 2.728 -9.642 1.00 88.81 190 ALA A C 1
ATOM 1522 O O . ALA A 1 190 ? 7.166 1.911 -10.039 1.00 88.81 190 ALA A O 1
ATOM 1523 N N . PHE A 1 191 ? 6.147 2.982 -8.345 1.00 91.31 191 PHE A N 1
ATOM 1524 C CA . PHE A 1 191 ? 6.983 2.395 -7.296 1.00 91.31 191 PHE A CA 1
ATOM 1525 C C . PHE A 1 191 ? 6.961 0.859 -7.307 1.00 91.31 191 PHE A C 1
ATOM 1527 O O . PHE A 1 191 ? 7.989 0.236 -7.062 1.00 91.31 191 PHE A O 1
ATOM 1534 N N . ASP A 1 192 ? 5.828 0.242 -7.627 1.00 91.81 192 ASP A N 1
ATOM 1535 C CA . ASP A 1 192 ? 5.637 -1.209 -7.634 1.00 91.81 192 ASP A CA 1
ATOM 1536 C C . ASP A 1 192 ? 6.392 -1.892 -8.788 1.00 91.81 192 ASP A C 1
ATOM 1538 O O . ASP A 1 192 ? 7.090 -2.887 -8.572 1.00 91.81 192 ASP A O 1
ATOM 1542 N N . ILE A 1 193 ? 6.376 -1.291 -9.982 1.00 90.00 193 ILE A N 1
ATOM 1543 C CA . ILE A 1 193 ? 7.233 -1.679 -11.115 1.00 90.00 193 ILE A CA 1
ATOM 1544 C C . ILE A 1 193 ? 8.710 -1.506 -10.740 1.00 90.00 193 ILE A C 1
ATOM 1546 O O . ILE A 1 193 ? 9.547 -2.360 -11.039 1.00 90.00 193 ILE A O 1
ATOM 1550 N N . ARG A 1 194 ? 9.056 -0.412 -10.051 1.00 90.12 194 ARG A N 1
ATOM 1551 C CA . ARG A 1 194 ? 10.440 -0.158 -9.635 1.00 90.12 194 ARG A CA 1
ATOM 1552 C C . ARG A 1 194 ? 10.937 -1.193 -8.627 1.00 90.12 194 ARG A C 1
ATOM 1554 O O . ARG A 1 194 ? 12.062 -1.671 -8.758 1.00 90.12 194 ARG A O 1
ATOM 1561 N N . ILE A 1 195 ? 10.115 -1.551 -7.648 1.00 92.50 195 ILE A N 1
ATOM 1562 C CA . ILE A 1 195 ? 10.417 -2.604 -6.677 1.00 92.50 195 ILE A CA 1
ATOM 1563 C C . ILE A 1 195 ? 10.605 -3.948 -7.390 1.00 92.50 195 ILE A C 1
ATOM 1565 O O . ILE A 1 195 ? 11.521 -4.693 -7.033 1.00 92.50 195 ILE A O 1
ATOM 1569 N N . ALA A 1 196 ? 9.790 -4.248 -8.407 1.00 91.31 196 ALA A N 1
ATOM 1570 C CA . ALA A 1 196 ? 9.952 -5.451 -9.220 1.00 91.31 196 ALA A CA 1
ATOM 1571 C C . ALA A 1 196 ? 11.319 -5.478 -9.918 1.00 91.31 196 ALA A C 1
ATOM 1573 O O . ALA A 1 196 ? 12.023 -6.481 -9.819 1.00 91.31 196 ALA A O 1
ATOM 1574 N N . ASN A 1 197 ? 11.722 -4.365 -10.546 1.00 89.81 197 ASN A N 1
ATOM 1575 C CA . ASN A 1 197 ? 13.039 -4.221 -11.176 1.00 89.81 197 ASN A CA 1
ATOM 1576 C C . ASN A 1 197 ? 14.175 -4.477 -10.192 1.00 89.81 197 ASN A C 1
ATOM 1578 O O . ASN A 1 197 ? 14.999 -5.351 -10.432 1.00 89.81 197 ASN A O 1
ATOM 1582 N N . LEU A 1 198 ? 14.183 -3.766 -9.062 1.00 91.12 198 LEU A N 1
ATOM 1583 C CA . LEU A 1 198 ? 15.230 -3.903 -8.045 1.00 91.12 198 LEU A CA 1
ATOM 1584 C C . LEU A 1 198 ? 15.293 -5.330 -7.487 1.00 91.12 198 LEU A C 1
ATOM 1586 O O . LEU A 1 198 ? 16.371 -5.878 -7.285 1.00 91.12 198 LEU A O 1
ATOM 1590 N N . SER A 1 199 ? 14.134 -5.957 -7.270 1.00 91.56 199 SER A N 1
ATOM 1591 C CA . SER A 1 199 ? 14.069 -7.337 -6.778 1.00 91.56 199 SER A CA 1
ATOM 1592 C C . SER A 1 199 ? 14.563 -8.334 -7.829 1.00 91.56 199 SER A C 1
ATOM 1594 O O . SER A 1 199 ? 15.192 -9.334 -7.491 1.00 91.56 199 SER A O 1
ATOM 1596 N N . PHE A 1 200 ? 14.304 -8.085 -9.110 1.00 88.06 200 PHE A N 1
ATOM 1597 C CA . PHE A 1 200 ? 14.811 -8.934 -10.181 1.00 88.06 200 PHE A CA 1
ATOM 1598 C C . PHE A 1 200 ? 16.321 -8.760 -10.389 1.00 88.06 200 PHE A C 1
ATOM 1600 O O . PHE A 1 200 ? 17.019 -9.752 -10.577 1.00 88.06 200 PHE A O 1
ATOM 1607 N N . GLU A 1 201 ? 16.832 -7.530 -10.307 1.00 89.88 201 GLU A N 1
ATOM 1608 C CA . GLU A 1 201 ? 18.266 -7.226 -10.376 1.00 89.88 201 GLU A CA 1
ATOM 1609 C C . GLU A 1 201 ? 19.049 -7.886 -9.232 1.00 89.88 201 GLU A C 1
ATOM 1611 O O . GLU A 1 201 ? 20.105 -8.467 -9.480 1.00 89.88 201 GLU A O 1
ATOM 1616 N N . GLU A 1 202 ? 18.519 -7.847 -8.006 1.00 92.06 202 GLU A N 1
ATOM 1617 C CA . GLU A 1 202 ? 19.182 -8.412 -6.823 1.00 92.06 202 GLU A CA 1
ATOM 1618 C C . GLU A 1 202 ? 19.155 -9.948 -6.808 1.00 92.06 202 GLU A C 1
ATOM 1620 O O . GLU A 1 202 ? 20.168 -10.596 -6.547 1.00 92.06 202 GLU A O 1
ATOM 1625 N N . PHE A 1 203 ? 17.996 -10.556 -7.085 1.00 91.31 203 PHE A N 1
ATOM 1626 C CA . PHE A 1 203 ? 17.799 -11.995 -6.864 1.00 91.31 203 PHE A CA 1
ATOM 1627 C C . PHE A 1 203 ? 17.835 -12.836 -8.146 1.00 91.31 203 PHE A C 1
ATOM 1629 O O . PHE A 1 203 ? 17.897 -14.062 -8.072 1.00 91.31 203 PHE A O 1
ATOM 1636 N N . GLY A 1 204 ? 17.761 -12.220 -9.329 1.00 83.81 204 GLY A N 1
ATOM 1637 C CA . GLY A 1 204 ? 17.822 -12.879 -10.641 1.00 83.81 204 GLY A CA 1
ATOM 1638 C C . GLY A 1 204 ? 16.636 -13.790 -10.998 1.00 83.81 204 GLY A C 1
ATOM 1639 O O . GLY A 1 204 ? 16.452 -14.128 -12.168 1.00 83.81 204 GLY A O 1
ATOM 1640 N N . SER A 1 205 ? 15.821 -14.211 -10.024 1.00 79.00 205 SER A N 1
ATOM 1641 C CA . SER A 1 205 ? 14.676 -15.100 -10.226 1.00 79.00 205 SER A CA 1
ATOM 1642 C C . SER A 1 205 ? 13.545 -14.829 -9.226 1.00 79.00 205 SER A C 1
ATOM 1644 O O . SER A 1 205 ? 13.768 -14.435 -8.083 1.00 79.00 205 SER A O 1
ATOM 1646 N N . ALA A 1 206 ? 12.302 -15.099 -9.636 1.00 73.44 206 ALA A N 1
ATOM 1647 C CA . ALA A 1 206 ? 11.138 -15.008 -8.748 1.00 73.44 206 ALA A CA 1
ATOM 1648 C C . ALA A 1 206 ? 11.078 -16.139 -7.697 1.00 73.44 206 ALA A C 1
ATOM 1650 O O . ALA A 1 206 ? 10.379 -16.012 -6.690 1.00 73.44 206 ALA A O 1
ATOM 1651 N N . LEU A 1 207 ? 11.783 -17.256 -7.922 1.00 74.31 207 LEU A N 1
ATOM 1652 C CA . LEU A 1 207 ? 11.789 -18.390 -6.992 1.00 74.31 207 LEU A CA 1
ATOM 1653 C C . LEU A 1 207 ? 12.580 -18.048 -5.728 1.00 74.31 207 LEU A C 1
ATOM 1655 O O . LEU A 1 207 ? 12.086 -18.268 -4.620 1.00 74.31 207 LEU A O 1
ATOM 1659 N N . ASP A 1 208 ? 13.747 -17.435 -5.908 1.00 79.12 208 ASP A N 1
ATOM 1660 C CA . ASP A 1 208 ? 14.678 -17.104 -4.826 1.00 79.12 208 ASP A CA 1
ATOM 1661 C C . ASP A 1 208 ? 14.384 -15.736 -4.194 1.00 79.12 208 ASP A C 1
ATOM 1663 O O . ASP A 1 208 ? 14.824 -15.447 -3.084 1.00 79.12 208 ASP A O 1
ATOM 1667 N N . SER A 1 209 ? 13.598 -14.899 -4.875 1.00 88.00 209 SER A N 1
ATOM 1668 C CA . SER A 1 209 ? 13.261 -13.566 -4.389 1.00 88.00 209 SER A CA 1
ATOM 1669 C C . SER A 1 209 ? 12.263 -13.602 -3.219 1.00 88.00 209 SER A C 1
ATOM 1671 O O . SER A 1 209 ? 11.261 -14.325 -3.292 1.00 88.00 209 SER A O 1
ATOM 1673 N N . PRO A 1 210 ? 12.445 -12.773 -2.172 1.00 92.44 210 PRO A N 1
ATOM 1674 C CA . PRO A 1 210 ? 11.441 -12.537 -1.134 1.00 92.44 210 PRO A CA 1
ATOM 1675 C C . PRO A 1 210 ? 10.268 -11.663 -1.633 1.00 92.44 210 PRO A C 1
ATOM 1677 O O . PRO A 1 210 ? 9.401 -11.297 -0.844 1.00 92.44 210 PRO A O 1
ATOM 1680 N N . TYR A 1 211 ? 10.242 -11.320 -2.925 1.00 92.88 211 TYR A N 1
ATOM 1681 C CA . TYR A 1 211 ? 9.137 -10.681 -3.637 1.00 92.88 211 TYR A CA 1
ATOM 1682 C C . TYR A 1 211 ? 8.191 -11.752 -4.201 1.00 92.88 211 TYR A C 1
ATOM 1684 O O . TYR A 1 211 ? 8.493 -12.404 -5.207 1.00 92.88 211 TYR A O 1
ATOM 1692 N N . LYS A 1 212 ? 7.061 -11.984 -3.526 1.00 93.88 212 LYS A N 1
ATOM 1693 C CA . LYS A 1 212 ? 6.140 -13.091 -3.821 1.00 93.88 212 LYS A CA 1
ATOM 1694 C C . LYS A 1 212 ? 4.835 -12.602 -4.447 1.00 93.88 212 LYS A C 1
ATOM 1696 O O . LYS A 1 212 ? 4.235 -11.630 -4.001 1.00 93.88 212 LYS A O 1
ATOM 1701 N N . ALA A 1 213 ? 4.404 -13.294 -5.498 1.00 92.62 213 ALA A N 1
ATOM 1702 C CA . ALA A 1 213 ? 3.265 -12.905 -6.332 1.00 92.62 213 ALA A CA 1
ATOM 1703 C C . ALA A 1 213 ? 2.088 -13.898 -6.270 1.00 92.62 213 ALA A C 1
ATOM 1705 O O . ALA A 1 213 ? 1.323 -14.050 -7.222 1.00 92.62 213 ALA A O 1
ATOM 1706 N N . ASP A 1 214 ? 2.009 -14.622 -5.162 1.00 92.19 214 ASP A N 1
ATOM 1707 C CA . ASP A 1 214 ? 1.136 -15.756 -4.865 1.00 92.19 214 ASP A CA 1
ATOM 1708 C C . ASP A 1 214 ? 0.091 -15.410 -3.788 1.00 92.19 214 ASP A C 1
ATOM 1710 O O . ASP A 1 214 ? -0.417 -16.303 -3.111 1.00 92.19 214 ASP A O 1
ATOM 1714 N N . SER A 1 215 ? -0.218 -14.121 -3.604 1.00 94.00 215 SER A N 1
ATOM 1715 C CA . SER A 1 215 ? -1.238 -13.694 -2.645 1.00 94.00 215 SER A CA 1
ATOM 1716 C C . SER A 1 215 ? -2.623 -14.229 -3.022 1.00 94.00 215 SER A C 1
ATOM 1718 O O . SER A 1 215 ? -3.032 -14.205 -4.192 1.00 94.00 215 SER A O 1
ATOM 1720 N N . LEU A 1 216 ? -3.350 -14.688 -2.004 1.00 93.88 216 LEU A N 1
ATOM 1721 C CA . LEU A 1 216 ? -4.775 -15.006 -2.059 1.00 93.88 216 LEU A CA 1
ATOM 1722 C C . LEU A 1 216 ? -5.614 -13.873 -1.448 1.00 93.88 216 LEU A C 1
ATOM 1724 O O . LEU A 1 216 ? -6.819 -13.817 -1.665 1.00 93.88 216 LEU A O 1
ATOM 1728 N N . LEU A 1 217 ? -5.006 -12.945 -0.710 1.00 94.25 217 LEU A N 1
ATOM 1729 C CA . LEU A 1 217 ? -5.675 -11.771 -0.168 1.00 94.25 217 LEU A CA 1
ATOM 1730 C C . LEU A 1 217 ? -6.198 -10.877 -1.293 1.00 94.25 217 LEU A C 1
ATOM 1732 O O . LEU A 1 217 ? -7.366 -10.500 -1.279 1.00 94.25 217 LEU A O 1
ATOM 1736 N N . ILE A 1 218 ? -5.349 -10.549 -2.264 1.00 92.69 218 ILE A N 1
ATOM 1737 C CA . ILE A 1 218 ? -5.624 -9.532 -3.283 1.00 92.69 218 ILE A CA 1
ATOM 1738 C C . ILE A 1 218 ? -5.468 -10.102 -4.692 1.00 92.69 218 ILE A C 1
ATOM 1740 O O . ILE A 1 218 ? -4.451 -10.705 -5.024 1.00 92.69 218 ILE A O 1
ATOM 1744 N N . GLY A 1 219 ? -6.470 -9.876 -5.537 1.00 91.06 219 GLY A N 1
ATOM 1745 C CA . GLY A 1 219 ? -6.406 -10.102 -6.976 1.00 91.06 219 GLY A CA 1
ATOM 1746 C C . GLY A 1 219 ? -6.235 -8.786 -7.729 1.00 91.06 219 GLY A C 1
ATOM 1747 O O . GLY A 1 219 ? -6.993 -7.835 -7.513 1.00 91.06 219 GLY A O 1
ATOM 1748 N N . ASN A 1 220 ? -5.244 -8.719 -8.621 1.00 88.56 220 ASN A N 1
ATOM 1749 C CA . ASN A 1 220 ? -4.960 -7.513 -9.398 1.00 88.56 220 ASN A CA 1
ATOM 1750 C C . ASN A 1 220 ? -5.620 -7.554 -10.787 1.00 88.56 220 ASN A C 1
ATOM 1752 O O . ASN A 1 220 ? -5.143 -8.244 -11.690 1.00 88.56 220 ASN A O 1
ATOM 1756 N N . TYR A 1 221 ? -6.664 -6.739 -10.959 1.00 84.56 221 TYR A N 1
ATOM 1757 C CA . TYR A 1 221 ? -7.412 -6.573 -12.211 1.00 84.56 221 TYR A CA 1
ATOM 1758 C C . TYR A 1 221 ? -7.444 -5.109 -12.670 1.00 84.56 221 TYR A C 1
ATOM 1760 O O . TYR A 1 221 ? -8.402 -4.663 -13.307 1.00 84.56 221 TYR A O 1
ATOM 1768 N N . ALA A 1 222 ? -6.393 -4.347 -12.349 1.00 76.00 222 ALA A N 1
ATOM 1769 C CA . ALA A 1 222 ? -6.247 -2.966 -12.795 1.00 76.00 222 ALA A CA 1
ATOM 1770 C C . ALA A 1 222 ? -6.503 -2.843 -14.306 1.00 76.00 222 ALA A C 1
ATOM 1772 O O . ALA A 1 222 ? -6.037 -3.663 -15.086 1.00 76.00 222 ALA A O 1
ATOM 1773 N N . GLN A 1 223 ? -7.204 -1.801 -14.752 1.00 67.00 223 GLN A N 1
ATOM 1774 C CA . GLN A 1 223 ? -7.471 -1.563 -16.183 1.00 67.00 223 GLN A CA 1
ATOM 1775 C C . GLN A 1 223 ? -8.366 -2.610 -16.882 1.00 67.00 223 GLN A C 1
ATOM 1777 O O . GLN A 1 223 ? -8.472 -2.592 -18.112 1.00 67.00 223 GLN A O 1
ATOM 1782 N N . MET A 1 224 ? -9.042 -3.497 -16.147 1.00 57.81 224 MET A N 1
ATOM 1783 C CA . MET A 1 224 ? -10.059 -4.360 -16.744 1.00 57.81 224 MET A CA 1
ATOM 1784 C C . MET A 1 224 ? -11.396 -3.636 -16.959 1.00 57.81 224 MET A C 1
ATOM 1786 O O . MET A 1 224 ? -11.861 -2.898 -16.083 1.00 57.81 224 MET A O 1
ATOM 1790 N N . PRO A 1 225 ? -12.073 -3.862 -18.099 1.00 52.84 225 PRO A N 1
ATOM 1791 C CA . PRO A 1 225 ? -13.457 -3.444 -18.273 1.00 52.84 225 PRO A CA 1
ATOM 1792 C C . PRO A 1 225 ? -14.373 -4.135 -17.248 1.00 52.84 225 PRO A C 1
ATOM 1794 O O . PRO A 1 225 ? -14.287 -5.340 -17.034 1.00 52.84 225 PRO A O 1
ATOM 1797 N N . LEU A 1 226 ? -15.305 -3.379 -16.659 1.00 49.06 226 LEU A N 1
ATOM 1798 C CA . LEU A 1 226 ? -16.176 -3.791 -15.538 1.00 49.06 226 LEU A CA 1
ATOM 1799 C C . LEU A 1 226 ? -17.080 -5.019 -15.783 1.00 49.06 226 LEU A C 1
ATOM 1801 O O . LEU A 1 226 ? -17.760 -5.458 -14.860 1.00 49.06 226 LEU A O 1
ATOM 1805 N N . TRP A 1 227 ? -17.147 -5.525 -17.011 1.00 49.78 227 TRP A N 1
ATOM 1806 C CA . TRP A 1 227 ? -18.068 -6.577 -17.459 1.00 49.78 227 TRP A CA 1
ATOM 1807 C C . TRP A 1 227 ? -17.401 -7.936 -17.674 1.00 49.78 227 TRP A C 1
ATOM 1809 O O . TRP A 1 227 ? -18.071 -8.865 -18.116 1.00 49.78 227 TRP A O 1
ATOM 1819 N N . VAL A 1 228 ? -16.105 -8.077 -17.393 1.00 53.00 228 VAL A N 1
ATOM 1820 C CA . VAL A 1 228 ? -15.473 -9.396 -17.462 1.00 53.00 228 VAL A CA 1
ATOM 1821 C C . VAL A 1 228 ? -15.888 -10.205 -16.235 1.00 53.00 228 VAL A C 1
ATOM 1823 O O . VAL A 1 228 ? -15.664 -9.792 -15.103 1.00 53.00 228 VAL A O 1
ATOM 1826 N N . GLU A 1 229 ? -16.550 -11.337 -16.471 1.00 49.59 229 GLU A N 1
ATOM 1827 C CA . GLU A 1 229 ? -17.125 -12.211 -15.434 1.00 49.59 229 GLU A CA 1
ATOM 1828 C C . GLU A 1 229 ? -16.133 -13.274 -14.919 1.00 49.59 229 GLU A C 1
ATOM 1830 O O . GLU A 1 229 ? -16.444 -14.016 -13.988 1.00 49.59 229 GLU A O 1
ATOM 1835 N N . GLY A 1 230 ? -14.938 -13.362 -15.512 1.00 56.34 230 GLY A N 1
ATOM 1836 C CA . GLY A 1 230 ? -13.897 -14.315 -15.131 1.00 56.34 230 GLY A CA 1
ATOM 1837 C C . GLY A 1 230 ? -12.970 -13.748 -14.062 1.00 56.34 230 GLY A C 1
ATOM 1838 O O . GLY A 1 230 ? -11.991 -13.091 -14.396 1.00 56.34 230 GLY A O 1
ATOM 1839 N N . PHE A 1 231 ? -13.265 -14.022 -12.793 1.00 64.94 231 PHE A N 1
ATOM 1840 C CA . PHE A 1 231 ? -12.373 -13.729 -11.666 1.00 64.94 231 PHE A CA 1
ATOM 1841 C C . PHE A 1 231 ? -11.894 -15.028 -11.024 1.00 64.94 231 PHE A C 1
ATOM 1843 O O . PHE A 1 231 ? -12.620 -16.029 -11.017 1.00 64.94 231 PHE A O 1
ATOM 1850 N N . ASP A 1 232 ? -10.685 -15.017 -10.467 1.00 68.81 232 ASP A N 1
ATOM 1851 C CA . ASP A 1 232 ? -10.194 -16.150 -9.693 1.00 68.81 232 ASP A CA 1
ATOM 1852 C C . ASP A 1 232 ? -11.032 -16.308 -8.416 1.00 68.81 232 ASP A C 1
ATOM 1854 O O . ASP A 1 232 ? -11.135 -15.422 -7.567 1.00 68.81 232 ASP A O 1
ATOM 1858 N N . SER A 1 233 ? -11.629 -17.487 -8.257 1.00 66.44 233 SER A N 1
ATOM 1859 C CA . SER A 1 233 ? -12.439 -17.836 -7.097 1.00 66.44 233 SER A CA 1
ATOM 1860 C C . SER A 1 233 ? -11.630 -18.067 -5.815 1.00 66.44 233 SER A C 1
ATOM 1862 O O . SER A 1 233 ? -12.165 -18.660 -4.880 1.00 66.44 233 SER A O 1
ATOM 1864 N N . ALA A 1 234 ? -10.367 -17.670 -5.722 1.00 85.38 234 ALA A N 1
ATOM 1865 C CA . ALA A 1 234 ? -9.599 -17.769 -4.484 1.00 85.38 234 ALA A CA 1
ATOM 1866 C C . ALA A 1 234 ? -9.493 -16.438 -3.719 1.00 85.38 234 ALA A C 1
ATOM 1868 O O . ALA A 1 234 ? -9.329 -16.463 -2.502 1.00 85.38 234 ALA A O 1
ATOM 1869 N N . GLU A 1 235 ? -9.644 -15.294 -4.387 1.00 89.94 235 GLU A N 1
ATOM 1870 C CA . GLU A 1 235 ? -9.242 -14.001 -3.822 1.00 89.94 235 GLU A CA 1
ATOM 1871 C C . GLU A 1 235 ? -10.274 -13.330 -2.904 1.00 89.94 235 GLU A C 1
ATOM 1873 O O . GLU A 1 235 ? -11.487 -13.497 -3.064 1.00 89.94 235 GLU A O 1
ATOM 1878 N N . TYR A 1 236 ? -9.788 -12.550 -1.936 1.00 92.31 236 TYR A N 1
ATOM 1879 C CA . TYR A 1 236 ? -10.628 -11.887 -0.933 1.00 92.31 236 TYR A CA 1
ATOM 1880 C C . TYR A 1 236 ? -10.932 -10.423 -1.258 1.00 92.31 236 TYR A C 1
ATOM 1882 O O . TYR A 1 236 ? -12.036 -9.940 -0.991 1.00 92.31 236 TYR A O 1
ATOM 1890 N N . ILE A 1 237 ? -9.966 -9.729 -1.848 1.00 91.06 237 ILE A N 1
ATOM 1891 C CA . ILE A 1 237 ? -10.024 -8.328 -2.246 1.00 91.06 237 ILE A CA 1
ATOM 1892 C C . ILE A 1 237 ? -9.736 -8.250 -3.741 1.00 91.06 237 ILE A C 1
ATOM 1894 O O . ILE A 1 237 ? -8.880 -8.962 -4.267 1.00 91.06 237 ILE A O 1
ATOM 1898 N N . ARG A 1 238 ? -10.454 -7.365 -4.428 1.00 88.00 238 ARG A N 1
ATOM 1899 C CA . ARG A 1 238 ? -10.281 -7.094 -5.852 1.00 88.00 238 ARG A CA 1
ATOM 1900 C C . ARG A 1 238 ? -9.816 -5.658 -6.060 1.00 88.00 238 ARG A C 1
ATOM 1902 O O . ARG A 1 238 ? -10.537 -4.737 -5.681 1.00 88.00 238 ARG A O 1
ATOM 1909 N N . HIS A 1 239 ? -8.675 -5.489 -6.717 1.00 86.81 239 HIS A N 1
ATOM 1910 C CA . HIS A 1 239 ? -8.174 -4.196 -7.190 1.00 86.81 239 HIS A CA 1
ATOM 1911 C C . HIS A 1 239 ? -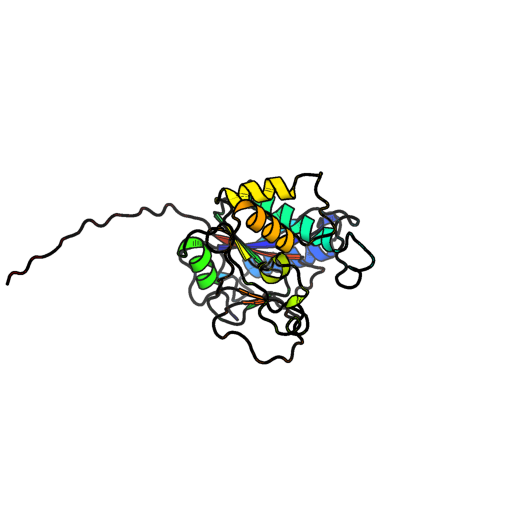8.787 -3.822 -8.556 1.00 86.81 239 HIS A C 1
ATOM 1913 O O . HIS A 1 239 ? -9.017 -4.701 -9.393 1.00 86.81 239 HIS A O 1
ATOM 1919 N N . GLY A 1 240 ? -9.041 -2.527 -8.784 1.00 75.81 240 GLY A N 1
ATOM 1920 C CA . GLY A 1 240 ? -9.580 -1.971 -10.033 1.00 75.81 240 GLY A CA 1
ATOM 1921 C C . GLY A 1 240 ? -11.090 -1.692 -10.008 1.00 75.81 240 GLY A C 1
ATOM 1922 O O . GLY A 1 240 ? -11.750 -1.702 -11.050 1.00 75.81 240 GLY A O 1
ATOM 1923 N N . ALA A 1 241 ? -11.675 -1.488 -8.826 1.00 71.25 241 ALA A N 1
ATOM 1924 C CA . ALA A 1 241 ? -13.096 -1.204 -8.642 1.00 71.25 241 ALA A CA 1
ATOM 1925 C C . ALA A 1 241 ? -13.409 0.309 -8.605 1.00 71.25 241 ALA A C 1
ATOM 1927 O O . ALA A 1 241 ? -12.558 1.142 -8.345 1.00 71.25 241 ALA A O 1
ATOM 1928 N N . LYS A 1 242 ? -14.675 0.689 -8.838 1.00 62.75 242 LYS A N 1
ATOM 1929 C CA . LYS A 1 242 ? -15.144 2.095 -8.757 1.00 62.75 242 LYS A CA 1
ATOM 1930 C C . LYS A 1 242 ? -15.560 2.551 -7.347 1.00 62.75 242 LYS A C 1
ATOM 1932 O O . LYS A 1 242 ? -16.199 3.590 -7.213 1.00 62.75 242 LYS A O 1
ATOM 1937 N N . GLY A 1 243 ? -15.294 1.751 -6.323 1.00 61.50 243 GLY A N 1
ATOM 1938 C CA . GLY A 1 243 ? -15.667 2.039 -4.939 1.00 61.50 243 GLY A CA 1
ATOM 1939 C C . GLY A 1 243 ? -14.616 1.500 -3.980 1.00 61.50 243 GLY A C 1
ATOM 1940 O O . GLY A 1 243 ? -13.717 0.794 -4.419 1.00 61.50 243 GLY A O 1
ATOM 1941 N N . ASN A 1 244 ? -14.767 1.810 -2.693 1.00 65.75 244 ASN A N 1
ATOM 1942 C CA . ASN A 1 244 ? -13.879 1.378 -1.614 1.00 65.75 244 ASN A CA 1
ATOM 1943 C C . ASN A 1 244 ? -14.669 0.710 -0.478 1.00 65.75 244 ASN A C 1
ATOM 1945 O O . ASN A 1 244 ? -15.902 0.717 -0.459 1.00 65.75 244 ASN A O 1
ATOM 1949 N N . ILE A 1 245 ? -13.942 0.156 0.493 1.00 61.91 245 ILE A N 1
ATOM 1950 C CA . ILE A 1 245 ? -14.505 -0.463 1.703 1.00 61.91 245 ILE A CA 1
ATOM 1951 C C . ILE A 1 245 ? -15.255 0.521 2.621 1.00 61.91 245 ILE A C 1
ATOM 1953 O O . ILE A 1 245 ? -16.027 0.098 3.479 1.00 61.91 245 ILE A O 1
ATOM 1957 N N . PHE A 1 246 ? -15.051 1.826 2.452 1.00 60.69 246 PHE A N 1
ATOM 1958 C CA . PHE A 1 246 ? -15.512 2.845 3.386 1.00 60.69 246 PHE A CA 1
ATOM 1959 C C . PHE A 1 246 ? -16.805 3.559 2.977 1.00 60.69 246 PHE A C 1
ATOM 1961 O O . PHE A 1 246 ? -17.145 4.524 3.646 1.00 60.69 246 PHE A O 1
ATOM 1968 N N . GLU A 1 247 ? -17.505 3.103 1.926 1.00 58.22 247 GLU A N 1
ATOM 1969 C CA . GLU A 1 247 ? -18.830 3.576 1.471 1.00 58.22 247 GLU A CA 1
ATOM 1970 C C . GLU A 1 247 ? -19.084 5.090 1.706 1.00 58.22 247 GLU A C 1
ATOM 1972 O O . GLU A 1 247 ? -19.495 5.498 2.790 1.00 58.22 247 GLU A O 1
ATOM 1977 N N . ASN A 1 248 ? -18.949 5.920 0.658 1.00 53.44 248 ASN A N 1
ATOM 1978 C CA . ASN A 1 248 ? -19.080 7.400 0.658 1.00 53.44 248 ASN A CA 1
ATOM 1979 C C . ASN A 1 248 ? -17.812 8.213 0.992 1.00 53.44 248 ASN A C 1
ATOM 1981 O O . ASN A 1 248 ? -17.923 9.413 1.237 1.00 53.44 248 ASN A O 1
ATOM 1985 N N . ILE A 1 249 ? -16.624 7.606 0.954 1.00 55.16 249 ILE A N 1
ATOM 1986 C CA . ILE A 1 249 ? -15.352 8.346 0.899 1.00 55.16 249 ILE A CA 1
ATOM 1987 C C . ILE A 1 249 ? -14.899 8.433 -0.560 1.00 55.16 249 ILE A C 1
ATOM 1989 O O . ILE A 1 249 ? -14.888 7.406 -1.240 1.00 55.16 249 ILE A O 1
ATOM 1993 N N . ASP A 1 250 ? -14.521 9.621 -1.034 1.00 56.19 250 ASP A N 1
ATOM 1994 C CA . ASP A 1 250 ? -13.870 9.794 -2.341 1.00 56.19 250 ASP A CA 1
ATOM 1995 C C . ASP A 1 250 ? -12.352 10.054 -2.221 1.00 56.19 250 ASP A C 1
ATOM 1997 O O . ASP A 1 250 ? -11.841 10.390 -1.150 1.00 56.19 250 ASP A O 1
ATOM 2001 N N . ASP A 1 251 ? -11.631 9.916 -3.337 1.00 54.59 251 ASP A N 1
ATOM 2002 C CA . ASP A 1 251 ? -10.164 10.036 -3.408 1.00 54.59 251 ASP A CA 1
ATOM 2003 C C . ASP A 1 251 ? -9.627 11.440 -3.049 1.00 54.59 251 ASP A C 1
ATOM 2005 O O . ASP A 1 251 ? -8.426 11.634 -2.859 1.00 54.59 251 ASP A O 1
ATOM 2009 N N . SER A 1 252 ? -10.500 12.449 -2.964 1.00 54.47 252 SER A N 1
ATOM 2010 C CA . SER A 1 252 ? -10.161 13.795 -2.486 1.00 54.47 252 SER A CA 1
ATOM 2011 C C . SER A 1 252 ? -10.211 13.922 -0.958 1.00 54.47 252 SER A C 1
ATOM 2013 O O . SER A 1 252 ? -9.750 14.929 -0.411 1.00 54.47 252 SER A O 1
ATOM 2015 N N . GLN A 1 253 ? -10.751 12.911 -0.269 1.00 41.62 253 GLN A N 1
ATOM 2016 C CA . GLN A 1 253 ? -10.968 12.887 1.180 1.00 41.62 253 GLN A CA 1
ATOM 2017 C C . GLN A 1 253 ? -10.014 11.936 1.910 1.00 41.62 253 GLN A C 1
ATOM 2019 O O . GLN A 1 253 ? -9.603 12.228 3.031 1.00 41.62 253 GLN A O 1
ATOM 2024 N N . VAL A 1 254 ? -9.637 10.826 1.275 1.00 44.34 254 VAL A N 1
ATOM 2025 C CA . VAL A 1 254 ? -8.628 9.864 1.743 1.00 44.34 254 VAL A CA 1
ATOM 2026 C C . VAL A 1 254 ? -7.828 9.426 0.520 1.00 44.34 254 VAL A C 1
ATOM 2028 O O . VAL A 1 254 ? -8.389 9.318 -0.560 1.00 44.34 254 VAL A O 1
ATOM 2031 N N . THR A 1 255 ? -6.524 9.198 0.651 1.00 46.31 255 THR A N 1
ATOM 2032 C CA . THR A 1 255 ? -5.693 8.727 -0.471 1.00 46.31 255 THR A CA 1
ATOM 2033 C C . THR A 1 255 ? -5.492 7.211 -0.423 1.00 46.31 255 THR A C 1
ATOM 2035 O O . THR A 1 255 ? -5.328 6.581 -1.463 1.00 46.31 255 THR A O 1
ATOM 2038 N N . LEU A 1 256 ? -5.514 6.613 0.774 1.00 49.56 256 LEU A N 1
ATOM 2039 C CA . LEU A 1 256 ? -5.193 5.202 0.984 1.00 49.56 256 LEU A CA 1
ATOM 2040 C C . LEU A 1 256 ? -5.783 4.660 2.296 1.00 49.56 256 LEU A C 1
ATOM 2042 O O . LEU A 1 256 ? -5.841 5.394 3.285 1.00 49.56 256 LEU A O 1
ATOM 2046 N N . GLY A 1 257 ? -6.131 3.370 2.329 1.00 49.84 257 GLY A N 1
ATOM 2047 C CA . GLY A 1 257 ? -6.265 2.600 3.566 1.00 49.84 257 GLY A CA 1
ATOM 2048 C C . GLY A 1 257 ? -5.033 1.720 3.794 1.00 49.84 257 GLY A C 1
ATOM 2049 O O . GLY A 1 257 ? -4.560 1.054 2.882 1.00 49.84 257 GLY A O 1
ATOM 2050 N N . VAL A 1 258 ? -4.496 1.690 5.007 1.00 52.25 258 VAL A N 1
ATOM 2051 C CA . VAL A 1 258 ? -3.409 0.775 5.376 1.00 52.25 258 VAL A CA 1
ATOM 2052 C C . VAL A 1 258 ? -3.857 -0.063 6.555 1.00 52.25 258 VAL A C 1
ATOM 2054 O O . VAL A 1 258 ? -4.367 0.478 7.531 1.00 52.25 258 VAL A O 1
ATOM 2057 N N . THR A 1 259 ? -3.687 -1.376 6.460 1.00 45.84 259 THR A N 1
ATOM 2058 C CA . THR A 1 259 ? -4.041 -2.314 7.532 1.00 45.84 259 THR A CA 1
ATOM 2059 C C . THR A 1 259 ? -2.766 -2.901 8.133 1.00 45.84 259 THR A C 1
ATOM 2061 O O . THR A 1 259 ? -1.907 -3.345 7.378 1.00 45.84 259 THR A O 1
ATOM 2064 N N . TRP A 1 260 ? -2.619 -2.898 9.459 1.00 46.97 260 TRP A N 1
ATOM 2065 C CA . TRP A 1 260 ? -1.348 -3.183 10.151 1.00 46.97 260 TRP A CA 1
ATOM 2066 C C . TRP A 1 260 ? -1.460 -4.325 11.151 1.00 46.97 260 TRP A C 1
ATOM 2068 O O . TRP A 1 260 ? -2.529 -4.516 11.703 1.00 46.97 260 TRP A O 1
ATOM 2078 N N . SER A 1 261 ? -0.379 -5.053 11.451 1.00 39.53 261 SER A N 1
ATOM 2079 C CA . SER A 1 261 ? -0.387 -6.083 12.511 1.00 39.53 261 SER A CA 1
ATOM 2080 C C . SER A 1 261 ? 0.855 -6.048 13.413 1.00 39.53 261 SER A C 1
ATOM 2082 O O . SER A 1 261 ? 1.989 -5.986 12.924 1.00 39.53 261 SER A O 1
ATOM 2084 N N . GLU A 1 262 ? 0.646 -6.141 14.731 1.00 37.97 262 GLU A N 1
ATOM 2085 C CA . GLU A 1 262 ? 1.711 -6.268 15.743 1.00 37.97 262 GLU A CA 1
ATOM 2086 C C . GLU A 1 262 ? 2.103 -7.739 15.970 1.00 37.97 262 GLU A C 1
ATOM 2088 O O . GLU A 1 262 ? 1.239 -8.611 16.073 1.00 37.97 262 GLU A O 1
ATOM 2093 N N . ILE A 1 263 ? 3.403 -8.023 16.107 1.00 38.16 263 ILE A N 1
ATOM 2094 C CA . ILE A 1 263 ? 3.881 -9.312 16.632 1.00 38.16 263 ILE A CA 1
ATOM 2095 C C . ILE A 1 263 ? 3.922 -9.207 18.161 1.00 38.16 263 ILE A C 1
ATOM 2097 O O . ILE A 1 263 ? 4.758 -8.504 18.722 1.00 38.16 263 ILE A O 1
ATOM 2101 N N . GLY A 1 264 ? 3.052 -9.944 18.854 1.00 30.53 264 GLY A N 1
ATOM 2102 C CA . GLY A 1 264 ? 3.323 -10.337 20.239 1.00 30.53 264 GLY A CA 1
ATOM 2103 C C . GLY A 1 264 ? 4.415 -11.418 20.268 1.00 30.53 264 GLY A C 1
ATOM 2104 O O . GLY A 1 264 ? 4.536 -12.168 19.298 1.00 30.53 264 GLY A O 1
ATOM 2105 N N . PRO A 1 265 ? 5.221 -11.548 21.341 1.00 26.25 265 PRO A N 1
ATOM 2106 C CA . PRO A 1 265 ? 6.251 -12.578 21.416 1.00 26.25 265 PRO A CA 1
ATOM 2107 C C . PRO A 1 265 ? 5.596 -13.957 21.310 1.00 26.25 265 PRO A C 1
ATOM 2109 O O . PRO A 1 265 ? 4.969 -14.435 22.255 1.00 26.25 265 PRO A O 1
ATOM 2112 N N . VAL A 1 266 ? 5.751 -14.609 20.159 1.00 30.39 266 VAL A N 1
ATOM 2113 C CA . VAL A 1 266 ? 5.386 -16.013 20.001 1.00 30.39 266 VAL A CA 1
ATOM 2114 C C . VAL A 1 266 ? 6.423 -16.806 20.785 1.00 30.39 266 VAL A C 1
ATOM 2116 O O . VAL A 1 266 ? 7.507 -17.122 20.294 1.00 30.39 266 VAL A O 1
ATOM 2119 N N . SER A 1 267 ? 6.114 -17.108 22.045 1.00 24.19 267 SER A N 1
ATOM 2120 C CA . SER A 1 267 ? 6.777 -18.192 22.748 1.00 24.19 267 SER A CA 1
ATOM 2121 C C . SER A 1 267 ? 6.435 -19.477 22.000 1.00 24.19 267 SER A C 1
ATOM 2123 O O . SER A 1 267 ? 5.394 -20.099 22.207 1.00 24.19 267 SER A O 1
ATOM 2125 N N . VAL A 1 268 ? 7.326 -19.883 21.093 1.00 24.95 268 VAL A N 1
ATOM 2126 C CA . VAL A 1 268 ? 7.336 -21.246 20.569 1.00 24.95 268 VAL A CA 1
ATOM 2127 C C . VAL A 1 268 ? 7.660 -22.146 21.755 1.00 24.95 268 VAL A C 1
ATOM 2129 O O . VAL A 1 268 ? 8.812 -22.425 22.080 1.00 24.95 268 VAL A O 1
ATOM 2132 N N . SER A 1 269 ? 6.609 -22.545 22.461 1.00 22.69 269 SER A N 1
ATOM 2133 C CA . SER A 1 269 ? 6.655 -23.612 23.441 1.00 22.69 269 SER A CA 1
ATOM 2134 C C . SER A 1 269 ? 6.866 -24.880 22.633 1.00 22.69 269 SER A C 1
ATOM 2136 O O . SER A 1 269 ? 5.927 -25.431 22.061 1.00 22.69 269 SER A O 1
ATOM 2138 N N . VAL A 1 270 ? 8.120 -25.307 22.516 1.00 24.41 270 VAL A N 1
ATOM 2139 C CA . VAL A 1 270 ? 8.440 -26.643 22.031 1.00 24.41 270 VAL A CA 1
ATOM 2140 C C . VAL A 1 270 ? 7.819 -27.612 23.033 1.00 24.41 270 VAL A C 1
ATOM 2142 O O . VAL A 1 270 ? 8.371 -27.864 24.101 1.00 24.41 270 VAL A O 1
ATOM 2145 N N . CYS A 1 271 ? 6.632 -28.123 22.717 1.00 23.36 271 CYS A N 1
ATOM 2146 C CA . CYS A 1 271 ? 6.076 -29.274 23.407 1.00 23.36 271 CYS A CA 1
ATOM 2147 C C . CYS A 1 271 ? 6.902 -30.503 23.008 1.00 23.36 271 CYS A C 1
ATOM 2149 O O . CYS A 1 271 ? 6.542 -31.250 22.100 1.00 23.36 271 CYS A O 1
ATOM 2151 N N . GLU A 1 272 ? 8.024 -30.718 23.695 1.00 26.86 272 GLU A N 1
ATOM 2152 C CA . GLU A 1 272 ? 8.567 -32.061 23.876 1.00 26.86 272 GLU A CA 1
ATOM 2153 C C . GLU A 1 272 ? 7.522 -32.883 24.639 1.00 26.86 272 GLU A C 1
ATOM 2155 O O . GLU A 1 272 ? 7.214 -32.614 25.800 1.00 26.86 272 GLU A O 1
ATOM 2160 N N . GLY A 1 273 ? 6.922 -33.868 23.969 1.00 22.44 273 GLY A N 1
ATOM 2161 C CA . GLY A 1 273 ? 5.797 -34.598 24.539 1.00 22.44 273 GLY A CA 1
ATOM 2162 C C . GLY A 1 273 ? 5.509 -35.931 23.865 1.00 22.44 273 GLY A C 1
ATOM 2163 O O . GLY A 1 273 ? 4.556 -36.044 23.109 1.00 22.44 273 GLY A O 1
ATOM 2164 N N . PHE A 1 274 ? 6.297 -36.942 24.236 1.00 24.42 274 PHE A N 1
ATOM 2165 C CA . PHE A 1 274 ? 5.907 -38.355 24.32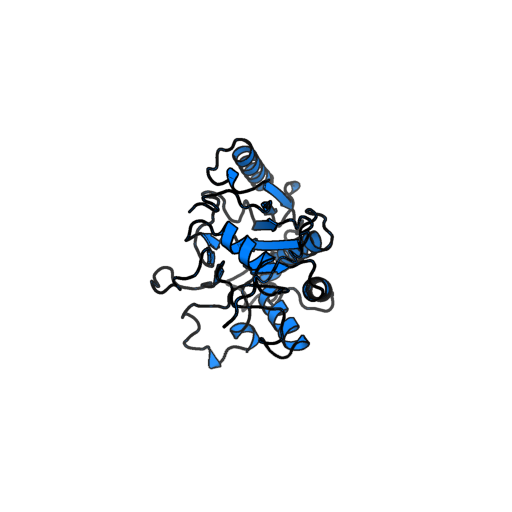8 1.00 24.42 274 PHE A CA 1
ATOM 2166 C C . PHE A 1 274 ? 5.456 -39.091 23.052 1.00 24.42 274 PHE A C 1
ATOM 2168 O O . PHE A 1 274 ? 4.290 -39.101 22.673 1.00 24.42 274 PHE A O 1
ATOM 2175 N N . LEU A 1 275 ? 6.369 -39.907 22.513 1.00 25.27 275 LEU A N 1
ATOM 2176 C CA . LEU A 1 275 ? 6.011 -41.134 21.796 1.00 25.27 275 LEU A CA 1
ATOM 2177 C C . LEU A 1 275 ? 5.5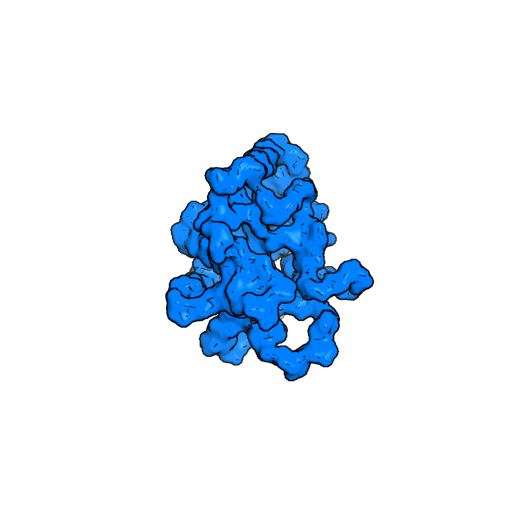50 -42.203 22.808 1.00 25.27 275 LEU A C 1
ATOM 2179 O O . LEU A 1 275 ? 6.358 -42.622 23.643 1.00 25.27 275 LEU A O 1
ATOM 2183 N N . PRO A 1 276 ? 4.310 -42.721 22.735 1.00 27.94 276 PRO A N 1
ATOM 2184 C CA . PRO A 1 276 ? 3.955 -43.959 23.402 1.00 27.94 276 PRO A CA 1
ATOM 2185 C C . PRO A 1 276 ? 4.280 -45.132 22.473 1.00 27.94 276 PRO A C 1
ATOM 2187 O O . PRO A 1 276 ? 3.749 -45.257 21.369 1.00 27.94 276 PRO A O 1
ATOM 2190 N N . GLY A 1 277 ? 5.163 -46.015 22.930 1.00 26.62 277 GLY A N 1
ATOM 2191 C CA . GLY A 1 277 ? 5.495 -47.239 22.214 1.00 26.62 277 GLY A CA 1
ATOM 2192 C C . GLY A 1 277 ? 4.316 -48.210 22.071 1.00 26.62 277 GLY A C 1
ATOM 2193 O O . GLY A 1 277 ? 3.508 -48.376 22.982 1.00 26.62 277 GLY A O 1
ATOM 2194 N N . ARG A 1 278 ? 4.307 -48.932 20.947 1.00 29.33 278 ARG A N 1
ATOM 2195 C CA . ARG A 1 278 ? 3.822 -50.316 20.766 1.00 29.33 278 ARG A CA 1
ATOM 2196 C C . ARG A 1 278 ? 4.711 -50.918 19.668 1.00 29.33 278 ARG A C 1
ATOM 2198 O O . ARG A 1 278 ? 4.767 -50.356 18.587 1.00 29.33 278 ARG A O 1
ATOM 2205 N N . ARG A 1 279 ? 5.614 -51.874 19.933 1.00 35.56 279 ARG A N 1
ATOM 2206 C CA . ARG A 1 279 ? 5.368 -53.331 20.026 1.00 35.56 279 ARG A CA 1
ATOM 2207 C C . ARG A 1 279 ? 4.203 -53.790 19.141 1.00 35.56 279 ARG A C 1
ATOM 2209 O O . ARG A 1 279 ? 3.061 -53.718 19.587 1.00 35.56 279 ARG A O 1
ATOM 2216 N N . GLN A 1 280 ? 4.496 -54.294 17.946 1.00 37.69 280 GLN A N 1
ATOM 2217 C CA . GLN A 1 280 ? 4.790 -55.714 17.693 1.00 37.69 280 GLN A CA 1
ATOM 2218 C C . GLN A 1 280 ? 5.851 -55.819 16.600 1.00 37.69 280 GLN A C 1
ATOM 2220 O O . GLN A 1 280 ? 5.877 -54.907 15.747 1.00 37.69 280 GLN A O 1
#

Foldseek 3Di:
DAQAPDADPFAKEKEFEDLADCVVPVPLVVLQVVLQVCLVVCVDVNSSNHPHYYYYYLHDDPVQLAADPPCLVPDLQNCSSVLSRLLSVLVCQLVQVVHQFQKKFWFFFQKAFPDYNLNVLLCCCPPPPPQFQKEAAQAPDCPCVVPVVVDDPLNRPFGDSRIMGGSPDPLSVVLSVVSPPPVDPSRRDHSRSVSSVVQCVVQVDQVRGSHHNPRQSEHEHAPDDPPDPDDPPRYGMYGHHPGGPSPPDDCNNTGTMMMTTHDDPPPPPPPPDDDDDDDD

pLDDT: mean 80.3, std 18.8, range [22.44, 97.19]

Organism: NCBI:txid1628268

Secondary structure (DSSP, 8-state):
--S-SS--SS-EEEEEEESS-STT-HHHHHHHHHHHHHHHTT-STTGGG-S-EEEEE----TTT----TT-TTT-TTTTHHHHHHHHHHHHHHHTTTT-S-SEEEEEETTEEE-STTHHHHHHHHHHTSSP-SEE-B-B--STTTTTGGGS-HHHHHPPPSSSEEETTSHHHHHHHHHHH-TTS--SSS-HHHHHHHHHHHHHSSTTTSSEE-B-SSEEE-TT--TT-----TT-SEEES-SS-TTSS--TTT-SEEEEEE-------------PPP---

Radius of gyration: 19.95 Å; chains: 1; bounding box: 41×78×52 Å